Protein AF-A0AAD9M7R5-F1 (afdb_monomer)

Solvent-accessible surface area (backbone atoms only — not comparable to full-atom values): 18392 Å² total; per-residue (Å²): 137,83,88,88,82,88,81,89,89,90,88,81,90,83,83,89,85,82,90,81,90,83,83,84,78,77,79,74,78,71,73,76,76,69,81,75,75,53,66,66,53,56,59,56,65,41,63,67,74,70,51,86,84,62,57,95,45,62,66,27,15,23,53,41,15,51,55,51,55,66,34,22,63,31,53,74,67,55,29,10,54,74,50,78,68,41,75,54,57,52,91,73,84,54,77,67,53,39,55,56,43,8,33,50,76,49,36,8,46,50,95,24,83,44,29,78,78,74,59,78,47,52,75,68,92,69,79,91,71,65,70,64,61,69,34,87,88,66,49,48,63,68,77,62,28,32,38,35,41,36,34,25,69,35,65,24,46,93,44,95,92,50,67,74,41,55,35,20,62,15,36,45,30,33,38,38,23,50,95,58,8,36,39,36,41,62,52,75,44,44,24,70,54,33,19,64,76,66,72,43,54,42,70,45,91,77,55,47,67,25,60,54,50,47,54,54,48,47,52,45,10,60,76,71,73,41,67,56,51,51,60,33,37,41,35,43,44,70,49,78,56,62,76,50,48,56,43,48,53,50,33,34,44,77,69,75,34,94,64,83,30,43,69,95,64,38,49,72,29,43,49,88,39,62,47,20,12,22,49,32,32,26,76,73,32,37,37,55,50,44,32,45,45,27,39,30,89,64,41,37,50,29,28,67,56,30,35,37,38,22,24,56,91,96,47,95,34,46,30,39,38,38,40,37,42,80,87

Structure (mmCIF, N/CA/C/O backbone):
data_AF-A0AAD9M7R5-F1
#
_entry.id   AF-A0AAD9M7R5-F1
#
loop_
_atom_site.group_PDB
_atom_site.id
_atom_site.type_symbol
_atom_site.label_atom_id
_atom_site.label_alt_id
_atom_site.label_comp_id
_atom_site.label_asym_id
_atom_site.label_entity_id
_atom_site.label_seq_id
_atom_site.pdbx_PDB_ins_code
_atom_site.Cartn_x
_atom_site.Cartn_y
_atom_site.Cartn_z
_atom_site.occupancy
_atom_site.B_iso_or_equiv
_atom_site.auth_seq_id
_atom_site.auth_comp_id
_atom_site.auth_asym_id
_atom_site.auth_atom_id
_atom_site.pdbx_PDB_model_num
ATOM 1 N N . MET A 1 1 ? 52.081 -54.429 -56.680 1.00 37.12 1 MET A N 1
ATOM 2 C CA . MET A 1 1 ? 53.185 -54.224 -57.640 1.00 37.12 1 MET A CA 1
ATOM 3 C C . MET A 1 1 ? 53.263 -52.745 -57.956 1.00 37.12 1 MET A C 1
ATOM 5 O O . MET A 1 1 ? 52.229 -52.117 -58.134 1.00 37.12 1 MET A O 1
ATOM 9 N N . LEU A 1 2 ? 54.479 -52.219 -57.890 1.00 34.56 2 LEU A N 1
ATOM 10 C CA . LEU A 1 2 ? 54.858 -50.815 -57.996 1.00 34.56 2 LEU A CA 1
ATOM 11 C C . LEU A 1 2 ? 54.909 -50.318 -59.449 1.00 34.56 2 LEU A C 1
ATOM 13 O O . LEU A 1 2 ? 55.165 -51.096 -60.361 1.00 34.56 2 LEU A O 1
ATOM 17 N N . ASN A 1 3 ? 54.827 -48.989 -59.549 1.00 34.38 3 ASN A N 1
ATOM 18 C CA . ASN A 1 3 ? 55.382 -48.099 -60.571 1.00 34.38 3 ASN A CA 1
ATOM 19 C C . ASN A 1 3 ? 54.698 -48.015 -61.941 1.00 34.38 3 ASN A C 1
ATOM 21 O O . ASN A 1 3 ? 54.761 -48.925 -62.757 1.00 34.38 3 ASN A O 1
ATOM 25 N N . ASN A 1 4 ? 54.231 -46.802 -62.249 1.00 39.56 4 ASN A N 1
ATOM 26 C CA . ASN A 1 4 ? 54.624 -46.140 -63.488 1.00 39.56 4 ASN A CA 1
ATOM 27 C C . ASN A 1 4 ? 54.705 -44.620 -63.291 1.00 39.56 4 ASN A C 1
ATOM 29 O O . ASN A 1 4 ? 53.874 -44.014 -62.619 1.00 39.56 4 ASN A O 1
ATOM 33 N N . ILE A 1 5 ? 55.764 -44.040 -63.853 1.00 38.41 5 ILE A N 1
ATOM 34 C CA . ILE A 1 5 ? 56.195 -42.648 -63.730 1.00 38.41 5 ILE A CA 1
ATOM 35 C C . ILE A 1 5 ? 56.241 -42.017 -65.133 1.00 38.41 5 ILE A C 1
ATOM 37 O O . ILE A 1 5 ? 56.806 -42.611 -66.048 1.00 38.41 5 ILE A O 1
ATOM 41 N N . SER A 1 6 ? 55.792 -40.750 -65.201 1.00 35.75 6 SER A N 1
ATOM 42 C CA . SER A 1 6 ? 56.185 -39.641 -66.112 1.00 35.75 6 SER A CA 1
ATOM 43 C C . SER A 1 6 ? 55.599 -39.574 -67.543 1.00 35.75 6 SER A C 1
ATOM 45 O O . SER A 1 6 ? 55.089 -40.588 -68.012 1.00 35.75 6 SER A O 1
ATOM 47 N N . PRO A 1 7 ? 55.684 -38.420 -68.272 1.00 52.75 7 PRO A N 1
ATOM 48 C CA . PRO A 1 7 ? 56.313 -37.120 -67.929 1.00 52.75 7 PRO A CA 1
ATOM 49 C C . PRO A 1 7 ? 55.524 -35.812 -68.293 1.00 52.75 7 PRO A C 1
ATOM 51 O O . PRO A 1 7 ? 54.567 -35.848 -69.051 1.00 52.75 7 PRO A O 1
ATOM 54 N N . PHE A 1 8 ? 55.990 -34.670 -67.728 1.00 29.86 8 PHE A N 1
ATOM 55 C CA . PHE A 1 8 ? 56.197 -33.288 -68.279 1.00 29.86 8 PHE A CA 1
ATOM 56 C C . PHE A 1 8 ? 55.187 -32.658 -69.278 1.00 29.86 8 PHE A C 1
ATOM 58 O O . PHE A 1 8 ? 54.797 -33.317 -70.224 1.00 29.86 8 PHE A O 1
ATOM 65 N N . ARG A 1 9 ? 54.861 -31.348 -69.360 1.00 37.56 9 ARG A N 1
ATOM 66 C CA . ARG A 1 9 ? 55.113 -29.989 -68.760 1.00 37.56 9 ARG A CA 1
ATOM 67 C C . ARG A 1 9 ? 54.407 -28.989 -69.762 1.00 37.56 9 ARG A C 1
ATOM 69 O O . ARG A 1 9 ? 53.934 -29.470 -70.788 1.00 37.56 9 ARG A O 1
ATOM 76 N N . PRO A 1 10 ? 54.509 -27.634 -69.719 1.00 47.81 10 PRO A N 1
ATOM 77 C CA . PRO A 1 10 ? 54.473 -26.624 -68.643 1.00 47.81 10 PRO A CA 1
ATOM 78 C C . PRO A 1 10 ? 53.617 -25.358 -68.993 1.00 47.81 10 PRO A C 1
ATOM 80 O O . PRO A 1 10 ? 53.106 -25.241 -70.102 1.00 47.81 10 PRO A O 1
ATOM 83 N N . ARG A 1 11 ? 53.599 -24.373 -68.066 1.00 32.34 11 ARG A N 1
ATOM 84 C CA . ARG A 1 11 ? 53.475 -22.879 -68.182 1.00 32.34 11 ARG A CA 1
ATOM 85 C C . ARG A 1 11 ? 52.491 -22.375 -67.104 1.00 32.34 11 ARG A C 1
ATOM 87 O O . ARG A 1 11 ? 51.417 -22.932 -66.988 1.00 32.34 11 ARG A O 1
ATOM 94 N N . SER A 1 12 ? 52.750 -21.376 -66.259 1.00 36.44 12 SER A N 1
ATOM 95 C CA . SER A 1 12 ? 53.765 -20.323 -66.225 1.00 36.44 12 SER A CA 1
ATOM 96 C C . SER A 1 12 ? 53.977 -19.845 -64.777 1.00 36.44 12 SER A C 1
ATOM 98 O O . SER A 1 12 ? 53.050 -19.830 -63.974 1.00 36.44 12 SER A O 1
ATOM 100 N N . LEU A 1 13 ? 55.217 -19.447 -64.495 1.00 33.78 13 LEU A N 1
ATOM 101 C CA . LEU A 1 13 ? 55.715 -18.707 -63.332 1.00 33.78 13 LEU A CA 1
ATOM 102 C C . LEU A 1 13 ? 55.065 -17.306 -63.224 1.00 33.78 13 LEU A C 1
ATOM 104 O O . LEU A 1 13 ? 54.881 -16.673 -64.262 1.00 33.78 13 LEU A O 1
ATOM 108 N N . CYS A 1 14 ? 54.829 -16.796 -62.004 1.00 32.66 14 CYS A N 1
ATOM 109 C CA . CYS A 1 14 ? 55.608 -15.684 -61.412 1.00 32.66 14 CYS A CA 1
ATOM 110 C C . CYS A 1 14 ? 54.993 -15.104 -60.110 1.00 32.66 14 CYS A C 1
ATOM 112 O O . CYS A 1 14 ? 53.945 -14.477 -60.136 1.00 32.66 14 CYS A O 1
ATOM 114 N N . TRP A 1 15 ? 55.728 -15.298 -59.007 1.00 33.00 15 TRP A N 1
ATOM 115 C CA . TRP A 1 15 ? 56.121 -14.346 -57.947 1.00 33.00 15 TRP A CA 1
ATOM 116 C C . TRP A 1 15 ? 55.108 -13.463 -57.174 1.00 33.00 15 TRP A C 1
ATOM 118 O O . TRP A 1 15 ? 54.543 -12.504 -57.681 1.00 33.00 15 TRP A O 1
ATOM 128 N N . LEU A 1 16 ? 55.049 -13.767 -55.866 1.00 35.94 16 LEU A N 1
ATOM 129 C CA . LEU A 1 16 ? 55.013 -12.884 -54.683 1.00 35.94 16 LEU A CA 1
ATOM 130 C C . LEU A 1 16 ? 55.272 -11.375 -54.902 1.00 35.94 16 LEU A C 1
ATOM 132 O O . LEU A 1 16 ? 56.304 -11.026 -55.468 1.00 35.94 16 LEU A O 1
ATOM 136 N N . LEU A 1 17 ? 54.482 -10.507 -54.243 1.00 34.12 17 LEU A N 1
ATOM 137 C CA . LEU A 1 17 ? 54.927 -9.679 -53.098 1.00 34.12 17 LEU A CA 1
ATOM 138 C C . LEU A 1 17 ? 53.807 -8.787 -52.511 1.00 34.12 17 LEU A C 1
ATOM 140 O O . LEU A 1 17 ? 52.802 -8.488 -53.145 1.00 34.12 17 LEU A O 1
ATOM 144 N N . LEU A 1 18 ? 54.016 -8.439 -51.242 1.00 33.81 18 LEU A N 1
ATOM 145 C CA . LEU A 1 18 ? 53.138 -7.800 -50.263 1.00 33.81 18 LEU A CA 1
ATOM 146 C C . LEU A 1 18 ? 52.892 -6.285 -50.449 1.00 33.81 18 LEU A C 1
ATOM 148 O O . LEU A 1 18 ? 53.762 -5.566 -50.921 1.00 33.81 18 LEU A O 1
ATOM 152 N N . LEU A 1 19 ? 51.772 -5.846 -49.842 1.00 34.03 19 LEU A N 1
ATOM 153 C CA . LEU A 1 19 ? 51.517 -4.565 -49.147 1.00 34.03 19 LEU A CA 1
ATOM 154 C C . LEU A 1 19 ? 51.565 -3.255 -49.959 1.00 34.03 19 LEU A C 1
ATOM 156 O O . LEU A 1 19 ? 52.629 -2.756 -50.297 1.00 34.03 19 LEU A O 1
ATOM 160 N N . THR A 1 20 ? 50.423 -2.567 -50.068 1.00 32.34 20 THR A N 1
ATOM 161 C CA . THR A 1 20 ? 50.097 -1.368 -49.256 1.00 32.34 20 THR A CA 1
ATOM 162 C C . THR A 1 20 ? 48.743 -0.756 -49.660 1.00 32.34 20 THR A C 1
ATOM 164 O O . THR A 1 20 ? 48.431 -0.615 -50.833 1.00 32.34 20 THR A O 1
ATOM 167 N N . GLN A 1 21 ? 47.935 -0.458 -48.635 1.00 35.91 21 GLN A N 1
ATOM 168 C CA . GLN A 1 21 ? 46.965 0.641 -48.479 1.00 35.91 21 GLN A CA 1
ATOM 169 C C . GLN A 1 21 ? 46.290 1.248 -49.728 1.00 35.91 21 GLN A C 1
ATOM 171 O O . GLN A 1 21 ? 46.944 1.918 -50.507 1.00 35.91 21 GLN A O 1
ATOM 176 N N . VAL A 1 22 ? 44.955 1.151 -49.810 1.00 35.88 22 VAL A N 1
ATOM 177 C CA . VAL A 1 22 ? 43.993 2.262 -49.599 1.00 35.88 22 VAL A CA 1
ATOM 178 C C . VAL A 1 22 ? 42.602 1.624 -49.462 1.00 35.88 22 VAL A C 1
ATOM 180 O O . VAL A 1 22 ? 41.991 1.216 -50.445 1.00 35.88 22 VAL A O 1
ATOM 183 N N . ILE A 1 23 ? 42.090 1.523 -48.232 1.00 36.69 23 ILE A N 1
ATOM 184 C CA . ILE A 1 23 ? 40.654 1.317 -48.007 1.00 36.69 23 ILE A CA 1
ATOM 185 C C . ILE A 1 23 ? 40.030 2.710 -48.055 1.00 36.69 23 ILE A C 1
ATOM 187 O O . ILE A 1 23 ? 40.247 3.525 -47.160 1.00 36.69 23 ILE A O 1
ATOM 191 N N . LEU A 1 24 ? 39.276 2.990 -49.117 1.00 30.72 24 LEU A N 1
ATOM 192 C CA . LEU A 1 24 ? 38.354 4.120 -49.165 1.00 30.72 24 LEU A CA 1
ATOM 193 C C . LEU A 1 24 ? 37.248 3.865 -48.135 1.00 30.72 24 LEU A C 1
ATOM 195 O O . LEU A 1 24 ? 36.266 3.177 -48.406 1.00 30.72 24 LEU A O 1
ATOM 199 N N . ILE A 1 25 ? 37.429 4.411 -46.932 1.00 35.25 25 ILE A N 1
ATOM 200 C CA . ILE A 1 25 ? 36.353 4.589 -45.959 1.00 35.25 25 ILE A CA 1
ATOM 201 C C . ILE A 1 25 ? 35.439 5.667 -46.541 1.00 35.25 25 ILE A C 1
ATOM 203 O O . ILE A 1 25 ? 35.672 6.865 -46.383 1.00 35.25 25 ILE A O 1
ATOM 207 N N . GLY A 1 26 ? 34.402 5.236 -47.255 1.00 32.16 26 GLY A N 1
ATOM 208 C CA . GLY A 1 26 ? 33.235 6.067 -47.497 1.00 32.16 26 GLY A CA 1
ATOM 209 C C . GLY A 1 26 ? 32.553 6.311 -46.157 1.00 32.16 26 GLY A C 1
ATOM 210 O O . GLY A 1 26 ? 31.819 5.455 -45.668 1.00 32.16 26 GLY A O 1
ATOM 211 N N . ALA A 1 27 ? 32.834 7.458 -45.544 1.00 32.50 27 ALA A N 1
ATOM 212 C CA . ALA A 1 27 ? 32.093 7.952 -44.398 1.00 32.50 27 ALA A CA 1
ATOM 213 C C . ALA A 1 27 ? 30.655 8.255 -44.841 1.00 32.50 27 ALA A C 1
ATOM 215 O O . ALA A 1 27 ? 30.332 9.372 -45.243 1.00 32.50 27 ALA A O 1
ATOM 216 N N . TYR A 1 28 ? 29.773 7.258 -44.771 1.00 31.00 28 TYR A N 1
ATOM 217 C CA . TYR A 1 28 ? 28.357 7.547 -44.620 1.00 31.00 28 TYR A CA 1
ATOM 218 C C . TYR A 1 28 ? 28.190 8.104 -43.215 1.00 31.00 28 TYR A C 1
ATOM 220 O O . TYR A 1 28 ? 28.238 7.372 -42.228 1.00 31.00 28 TYR A O 1
ATOM 228 N N . ALA A 1 29 ? 28.052 9.425 -43.137 1.00 30.64 29 ALA A N 1
ATOM 229 C CA . ALA A 1 29 ? 27.548 10.083 -41.953 1.00 30.64 29 ALA A CA 1
ATOM 230 C C . ALA A 1 29 ? 26.200 9.437 -41.609 1.00 30.64 29 ALA A C 1
ATOM 232 O O . ALA A 1 29 ? 25.188 9.694 -42.261 1.00 30.64 29 ALA A O 1
ATOM 233 N N . THR A 1 30 ? 26.187 8.565 -40.601 1.00 33.84 30 THR A N 1
ATOM 234 C CA . THR A 1 30 ? 24.957 8.230 -39.891 1.00 33.84 30 THR A CA 1
ATOM 235 C C . THR A 1 30 ? 24.362 9.556 -39.437 1.00 33.84 30 THR A C 1
ATOM 237 O O . THR A 1 30 ? 25.056 10.302 -38.737 1.00 33.84 30 THR A O 1
ATOM 240 N N . PRO A 1 31 ? 23.125 9.900 -39.835 1.00 32.19 31 PRO A N 1
ATOM 241 C CA . PRO A 1 31 ? 22.482 11.061 -39.259 1.00 32.19 31 PRO A CA 1
ATOM 242 C C . PRO A 1 31 ? 22.457 10.814 -37.756 1.00 32.19 31 PRO A C 1
ATOM 244 O O . PRO A 1 31 ? 22.023 9.745 -37.323 1.00 32.19 31 PRO A O 1
ATOM 247 N N . ALA A 1 32 ? 23.004 11.761 -36.988 1.00 34.44 32 ALA A N 1
ATOM 248 C CA . ALA A 1 32 ? 22.928 11.748 -35.538 1.00 34.44 32 ALA A CA 1
ATOM 249 C C . ALA A 1 32 ? 21.500 11.350 -35.176 1.00 34.44 32 ALA A C 1
ATOM 251 O O . ALA A 1 32 ? 20.555 12.044 -35.568 1.00 34.44 32 ALA A O 1
ATOM 252 N N . ALA A 1 33 ? 21.351 10.185 -34.541 1.00 34.38 33 ALA A N 1
ATOM 253 C CA . ALA A 1 33 ? 20.066 9.724 -34.069 1.00 34.38 33 ALA A CA 1
ATOM 254 C C . ALA A 1 33 ? 19.536 10.859 -33.199 1.00 34.38 33 ALA A C 1
ATOM 256 O O . ALA A 1 33 ? 20.071 11.128 -32.123 1.00 34.38 33 ALA A O 1
ATOM 257 N N . LYS A 1 34 ? 18.548 11.599 -33.718 1.00 30.94 34 LYS A N 1
ATOM 258 C CA . LYS A 1 34 ? 17.765 12.517 -32.903 1.00 30.94 34 LYS A CA 1
ATOM 259 C C . LYS A 1 34 ? 17.373 11.688 -31.698 1.00 30.94 34 LYS A C 1
ATOM 261 O O . LYS A 1 34 ? 16.793 10.622 -31.895 1.00 30.94 34 LYS A O 1
ATOM 266 N N . ALA A 1 35 ? 17.747 12.139 -30.503 1.00 38.00 35 ALA A N 1
ATOM 267 C CA . ALA A 1 35 ? 17.260 11.556 -29.270 1.00 38.00 35 ALA A CA 1
ATOM 268 C C . ALA A 1 35 ? 15.745 11.431 -29.434 1.00 38.00 35 ALA A C 1
ATOM 270 O O . ALA A 1 35 ? 15.032 12.437 -29.476 1.00 38.00 35 ALA A O 1
ATOM 271 N N . VAL A 1 36 ? 15.270 10.206 -29.666 1.00 37.00 36 VAL A N 1
ATOM 272 C CA . VAL A 1 36 ? 13.848 9.920 -29.667 1.00 37.00 36 VAL A CA 1
ATOM 273 C C . VAL A 1 36 ? 13.502 10.036 -28.203 1.00 37.00 36 VAL A C 1
ATOM 275 O O . VAL A 1 36 ? 13.724 9.119 -27.419 1.00 37.00 36 VAL A O 1
ATOM 278 N N . VAL A 1 37 ? 13.079 11.234 -27.816 1.00 41.56 37 VAL A N 1
ATOM 279 C CA . VAL A 1 37 ? 12.435 11.457 -26.536 1.00 41.56 37 VAL A CA 1
ATOM 280 C C . VAL A 1 37 ? 11.218 10.549 -26.566 1.00 41.56 37 VAL A C 1
ATOM 282 O O . VAL A 1 37 ? 10.246 10.818 -27.271 1.00 41.56 37 VAL A O 1
ATOM 285 N N . ASP A 1 38 ? 11.330 9.411 -25.891 1.00 52.03 38 ASP A N 1
ATOM 286 C CA . ASP A 1 38 ? 10.244 8.458 -25.783 1.00 52.03 38 ASP A CA 1
ATOM 287 C C . ASP A 1 38 ? 9.112 9.163 -25.027 1.00 52.03 38 ASP A C 1
ATOM 289 O O . ASP A 1 38 ? 9.176 9.394 -23.816 1.00 52.03 38 ASP A O 1
ATOM 293 N N . HIS A 1 39 ? 8.087 9.582 -25.768 1.00 44.91 39 HIS A N 1
ATOM 294 C CA . HIS A 1 39 ? 6.928 10.262 -25.206 1.00 44.91 39 HIS A CA 1
ATOM 295 C C . HIS A 1 39 ? 6.220 9.402 -24.144 1.00 44.91 39 HIS A C 1
ATOM 297 O O . HIS A 1 39 ? 5.559 9.969 -23.269 1.00 44.91 39 HIS A O 1
ATOM 303 N N . ASP A 1 40 ? 6.400 8.073 -24.148 1.00 54.28 40 ASP A N 1
ATOM 304 C CA . ASP A 1 40 ? 5.901 7.207 -23.078 1.00 54.28 40 ASP A CA 1
ATOM 305 C C . ASP A 1 40 ? 6.697 7.377 -21.783 1.00 54.28 40 ASP A C 1
ATOM 307 O O . ASP A 1 40 ? 6.113 7.321 -20.702 1.00 54.28 40 ASP A O 1
ATOM 311 N N . ILE A 1 41 ? 8.004 7.640 -21.858 1.00 50.91 41 ILE A N 1
ATOM 312 C CA . ILE A 1 41 ? 8.843 7.895 -20.678 1.00 50.91 41 ILE A CA 1
ATOM 313 C C . ILE A 1 41 ? 8.456 9.213 -20.017 1.00 50.91 41 ILE A C 1
ATOM 315 O O . ILE A 1 41 ? 8.293 9.246 -18.799 1.00 50.91 41 ILE A O 1
ATOM 319 N N . LEU A 1 42 ? 8.218 10.272 -20.795 1.00 43.47 42 LEU A N 1
ATOM 320 C CA . LEU A 1 42 ? 7.752 11.551 -20.246 1.00 43.47 42 LEU A CA 1
ATOM 321 C C . LEU A 1 42 ? 6.347 11.444 -19.630 1.00 43.47 42 LEU A C 1
ATOM 323 O O . LEU A 1 42 ? 6.099 12.017 -18.568 1.00 43.47 42 LEU A O 1
ATOM 327 N N . LYS A 1 43 ? 5.438 10.656 -20.227 1.00 49.31 43 LYS A N 1
ATOM 328 C CA . LYS A 1 43 ? 4.123 10.354 -19.625 1.00 49.31 43 LYS A CA 1
ATOM 329 C C . LYS A 1 43 ? 4.236 9.551 -18.318 1.00 49.31 43 LYS A C 1
ATOM 331 O O . LYS A 1 43 ? 3.428 9.761 -17.409 1.00 49.31 43 LYS A O 1
ATOM 336 N N . ARG A 1 44 ? 5.228 8.655 -18.211 1.00 53.84 44 ARG A N 1
ATOM 337 C CA . ARG A 1 44 ? 5.479 7.790 -17.039 1.00 53.84 44 ARG A CA 1
ATOM 338 C C . ARG A 1 44 ? 6.215 8.515 -15.903 1.00 53.84 44 ARG A C 1
ATOM 340 O O . ARG A 1 44 ? 5.778 8.425 -14.760 1.00 53.84 44 ARG A O 1
ATOM 347 N N . GLN A 1 45 ? 7.261 9.292 -16.200 1.00 45.03 45 GLN A N 1
ATOM 348 C CA . GLN A 1 45 ? 7.965 10.144 -15.225 1.00 45.03 45 GLN A CA 1
ATOM 349 C C . GLN A 1 45 ? 7.081 11.297 -14.712 1.00 45.03 45 GLN A C 1
ATOM 351 O O . GLN A 1 45 ? 7.220 11.723 -13.564 1.00 45.03 45 GLN A O 1
ATOM 356 N N . GLY A 1 46 ? 6.139 11.773 -15.536 1.00 41.62 46 GLY A N 1
ATOM 357 C CA . GLY A 1 46 ? 5.202 12.839 -15.182 1.00 41.62 46 GLY A CA 1
ATOM 358 C C . GLY A 1 46 ? 4.153 12.448 -14.136 1.00 41.62 46 GLY A C 1
ATOM 359 O O . GLY A 1 46 ? 3.752 13.288 -13.339 1.00 41.62 46 GLY A O 1
ATOM 360 N N . HIS A 1 47 ? 3.724 11.183 -14.058 1.00 50.53 47 HIS A N 1
ATOM 361 C CA . HIS A 1 47 ? 2.556 10.832 -13.234 1.00 50.53 47 HIS A CA 1
ATOM 362 C C . HIS A 1 47 ? 2.728 11.133 -11.739 1.00 50.53 47 HIS A C 1
ATOM 364 O O . HIS A 1 47 ? 1.753 11.477 -11.084 1.00 50.53 47 HIS A O 1
ATOM 370 N N . ARG A 1 48 ? 3.947 11.048 -11.184 1.00 53.03 48 ARG A N 1
ATOM 371 C CA . ARG A 1 48 ? 4.193 11.304 -9.750 1.00 53.03 48 ARG A CA 1
ATOM 372 C C . ARG A 1 48 ? 4.672 12.715 -9.428 1.00 53.03 48 ARG A C 1
ATOM 374 O O . ARG A 1 48 ? 4.420 13.192 -8.325 1.00 53.03 48 ARG A O 1
ATOM 381 N N . THR A 1 49 ? 5.331 13.390 -10.366 1.00 49.84 49 THR A N 1
ATOM 382 C CA . THR A 1 49 ? 5.737 14.798 -10.212 1.00 49.84 49 THR A CA 1
ATOM 383 C C . THR A 1 49 ? 4.556 15.764 -10.327 1.00 49.84 49 THR A C 1
ATOM 385 O O . THR A 1 49 ? 4.674 16.905 -9.886 1.00 49.84 49 THR A O 1
ATOM 388 N N . LEU A 1 50 ? 3.416 15.297 -10.848 1.00 57.38 50 LEU A N 1
ATOM 389 C CA . LEU A 1 50 ? 2.171 16.060 -10.974 1.00 57.38 50 LEU A CA 1
ATOM 390 C C . LEU A 1 50 ? 1.307 16.069 -9.705 1.00 57.38 50 LEU A C 1
ATOM 392 O O . LEU A 1 50 ? 0.402 16.894 -9.599 1.00 57.38 50 LEU A O 1
ATOM 396 N N . TYR A 1 51 ? 1.575 15.198 -8.727 1.00 73.00 51 TYR A N 1
ATOM 397 C CA . TYR A 1 51 ? 0.810 15.210 -7.484 1.00 73.00 51 TYR A CA 1
ATOM 398 C C . TYR A 1 51 ? 1.287 16.309 -6.539 1.00 73.00 51 TYR A C 1
ATOM 400 O O . TYR A 1 51 ? 2.484 16.569 -6.382 1.00 73.00 51 TYR A O 1
ATOM 408 N N . ARG A 1 52 ? 0.318 16.934 -5.864 1.00 85.19 52 ARG A N 1
ATOM 409 C CA . ARG A 1 52 ? 0.570 17.968 -4.860 1.00 85.19 52 ARG A CA 1
ATOM 410 C C . ARG A 1 52 ? 1.543 17.442 -3.800 1.00 85.19 52 ARG A C 1
ATOM 412 O O . ARG A 1 52 ? 1.353 16.364 -3.239 1.00 85.19 52 ARG A O 1
ATOM 419 N N . LYS A 1 53 ? 2.586 18.223 -3.512 1.00 88.69 53 LYS A N 1
ATOM 420 C CA . LYS A 1 53 ? 3.488 17.970 -2.382 1.00 88.69 53 LYS A CA 1
ATOM 421 C C . LYS A 1 53 ? 2.867 18.517 -1.103 1.00 88.69 53 LYS A C 1
ATOM 423 O O . LYS A 1 53 ? 2.208 19.555 -1.122 1.00 88.69 53 LYS A O 1
ATOM 428 N N . PHE A 1 54 ? 3.119 17.826 -0.000 1.00 94.00 54 PHE A N 1
ATOM 429 C CA . PHE A 1 54 ? 2.631 18.199 1.321 1.00 94.00 54 PHE A CA 1
ATOM 430 C C . PHE A 1 54 ? 3.808 18.271 2.293 1.00 94.00 54 PHE A C 1
ATOM 432 O O . PHE A 1 54 ? 4.745 17.481 2.143 1.00 94.00 54 PHE A O 1
ATOM 439 N N . PRO A 1 55 ? 3.782 19.185 3.276 1.00 95.00 55 PRO A N 1
ATOM 440 C CA . PRO A 1 55 ? 4.778 19.207 4.336 1.00 95.00 55 PRO A CA 1
ATOM 441 C C . PRO A 1 55 ? 4.835 17.876 5.095 1.00 95.00 55 PRO A C 1
ATOM 443 O O . PRO A 1 55 ? 3.832 17.180 5.251 1.00 95.00 55 PRO A O 1
ATOM 446 N N . GLU A 1 56 ? 6.004 17.554 5.639 1.00 93.06 56 GLU A N 1
ATOM 447 C CA . GLU A 1 56 ? 6.216 16.361 6.472 1.00 93.06 56 GLU A CA 1
ATOM 448 C C . GLU A 1 56 ? 5.748 16.566 7.932 1.00 93.06 56 GLU A C 1
ATOM 450 O O . GLU A 1 56 ? 6.051 15.760 8.806 1.00 93.06 56 GLU A O 1
ATOM 455 N N . THR A 1 57 ? 5.004 17.642 8.209 1.00 97.44 57 THR A N 1
ATOM 456 C CA . THR A 1 57 ? 4.396 17.929 9.517 1.00 97.44 57 THR A CA 1
ATOM 457 C C . THR A 1 57 ? 3.105 17.136 9.711 1.00 97.44 57 THR A C 1
ATOM 459 O O . THR A 1 57 ? 2.496 16.694 8.737 1.00 97.44 57 THR A O 1
ATOM 462 N N . TYR A 1 58 ? 2.626 17.015 10.955 1.00 98.19 58 TYR A N 1
ATOM 463 C CA . TYR A 1 58 ? 1.343 16.361 11.245 1.00 98.19 58 TYR A CA 1
ATOM 464 C C . TYR A 1 58 ? 0.187 16.951 10.422 1.00 98.19 58 TYR A C 1
ATOM 466 O O . TYR A 1 58 ? -0.511 16.215 9.734 1.00 98.19 58 TYR A O 1
ATOM 474 N N . LEU A 1 59 ? 0.041 18.282 10.395 1.00 98.25 59 LEU A N 1
ATOM 475 C CA . LEU A 1 59 ? -0.981 18.943 9.572 1.00 98.25 59 LEU A CA 1
ATOM 476 C C . LEU A 1 59 ? -0.782 18.683 8.073 1.00 98.25 59 LEU A C 1
ATOM 478 O O . LEU A 1 59 ? -1.750 18.405 7.373 1.00 98.25 59 LEU A O 1
ATOM 482 N N . GLY A 1 60 ? 0.462 18.675 7.583 1.00 98.12 60 GLY A N 1
ATOM 483 C CA . GLY A 1 60 ? 0.748 18.288 6.199 1.00 98.12 60 GLY A CA 1
ATOM 484 C C . GLY A 1 60 ? 0.336 16.843 5.892 1.00 98.12 60 GLY A C 1
ATOM 485 O O . GLY A 1 60 ? -0.138 16.550 4.792 1.00 98.12 60 GLY A O 1
ATOM 486 N N . ARG A 1 61 ? 0.426 15.935 6.873 1.00 98.38 61 ARG A N 1
ATOM 487 C CA . ARG A 1 61 ? -0.111 14.573 6.755 1.00 98.38 61 ARG A CA 1
ATOM 488 C C . ARG A 1 61 ? -1.631 14.536 6.745 1.00 98.38 61 ARG A C 1
ATOM 490 O O . ARG A 1 61 ? -2.176 13.822 5.907 1.00 98.38 61 ARG A O 1
ATOM 497 N N . VAL A 1 62 ? -2.301 15.312 7.598 1.00 98.69 62 VAL A N 1
ATOM 498 C CA . VAL A 1 62 ? -3.769 15.455 7.576 1.00 98.69 62 VAL A CA 1
ATOM 499 C C . VAL A 1 62 ? -4.227 15.920 6.193 1.00 98.69 62 VAL A C 1
ATOM 501 O O . VAL A 1 62 ? -5.079 15.285 5.571 1.00 98.69 62 VAL A O 1
ATOM 504 N N . GLU A 1 63 ? -3.617 16.986 5.668 1.00 98.31 63 GLU A N 1
ATOM 505 C CA . GLU A 1 63 ? -3.926 17.526 4.340 1.00 98.31 63 GLU A CA 1
ATOM 506 C C . GLU A 1 63 ? -3.717 16.488 3.236 1.00 98.31 63 GLU A C 1
ATOM 508 O O . GLU A 1 63 ? -4.585 16.312 2.379 1.00 98.31 63 GLU A O 1
ATOM 513 N N . LYS A 1 64 ? -2.594 15.760 3.275 1.00 97.62 64 LYS A N 1
ATOM 514 C CA . LYS A 1 64 ? -2.309 14.697 2.308 1.00 97.62 64 LYS A CA 1
ATOM 515 C C . LYS A 1 64 ? -3.318 13.553 2.399 1.00 97.62 64 LYS A C 1
ATOM 517 O O . LYS A 1 64 ? -3.766 13.067 1.366 1.00 97.62 64 LYS A O 1
ATOM 522 N N . GLY A 1 65 ? -3.693 13.126 3.603 1.00 97.94 65 GLY A N 1
ATOM 523 C CA . GLY A 1 65 ? -4.712 12.097 3.806 1.00 97.94 65 GLY A CA 1
ATOM 524 C C . GLY A 1 65 ? -6.063 12.507 3.232 1.00 97.94 65 GLY A C 1
ATOM 525 O O . GLY A 1 65 ? -6.656 11.759 2.458 1.00 97.94 65 GLY A O 1
ATOM 526 N N . ARG A 1 66 ? -6.510 13.732 3.528 1.00 97.62 66 ARG A N 1
ATOM 527 C CA . ARG A 1 66 ? -7.751 14.299 2.973 1.00 97.62 66 ARG A CA 1
ATOM 528 C C . ARG A 1 66 ? -7.700 14.418 1.449 1.00 97.62 66 ARG A C 1
ATOM 530 O O . ARG A 1 66 ? -8.678 14.090 0.782 1.00 97.62 66 ARG A O 1
ATOM 537 N N . TYR A 1 67 ? -6.557 14.821 0.896 1.00 95.38 67 TYR A N 1
ATOM 538 C CA . TYR A 1 67 ? -6.332 14.843 -0.550 1.00 95.38 67 TYR A CA 1
ATOM 539 C C . TYR A 1 67 ? -6.497 13.450 -1.172 1.00 95.38 67 TYR A C 1
ATOM 541 O O . TYR A 1 67 ? -7.231 13.304 -2.145 1.00 95.38 67 TYR A O 1
ATOM 549 N N . LEU A 1 68 ? -5.894 12.413 -0.581 1.00 96.25 68 LEU A N 1
ATOM 550 C CA . LEU A 1 68 ? -6.018 11.029 -1.056 1.00 96.25 68 LEU A CA 1
ATOM 551 C C . LEU A 1 68 ? -7.460 10.504 -0.965 1.00 96.25 68 LEU A C 1
ATOM 553 O O . LEU A 1 68 ? -7.952 9.890 -1.913 1.00 96.25 68 LEU A O 1
ATOM 557 N N . LEU A 1 69 ? -8.162 10.784 0.138 1.00 96.25 69 LEU A N 1
ATOM 558 C CA . LEU A 1 69 ? -9.576 10.424 0.314 1.00 96.25 69 LEU A CA 1
ATOM 559 C C . LEU A 1 69 ? -10.465 11.029 -0.774 1.00 96.25 69 LEU A C 1
ATOM 561 O O . LEU A 1 69 ? -11.390 10.366 -1.241 1.00 96.25 69 LEU A O 1
ATOM 565 N N . GLY A 1 70 ? -10.135 12.239 -1.232 1.00 94.38 70 GLY A N 1
ATOM 566 C CA . GLY A 1 70 ? -10.823 12.903 -2.334 1.00 94.38 70 GLY A CA 1
ATOM 567 C C . GLY A 1 70 ? -10.806 12.123 -3.654 1.00 94.38 70 GLY A C 1
ATOM 568 O O . GLY A 1 70 ? -11.725 12.295 -4.445 1.00 94.38 70 GLY A O 1
ATOM 569 N N . PHE A 1 71 ? -9.822 11.247 -3.889 1.00 94.38 71 PHE A N 1
ATOM 570 C CA . PHE A 1 71 ? -9.764 10.392 -5.087 1.00 94.38 71 PHE A CA 1
ATOM 571 C C . PHE A 1 71 ? -10.298 8.983 -4.858 1.00 94.38 71 PHE A C 1
ATOM 573 O O . PHE A 1 71 ? -10.766 8.340 -5.799 1.00 94.38 71 PHE A O 1
ATOM 580 N N . LEU A 1 72 ? -10.182 8.459 -3.637 1.00 94.31 72 LEU A N 1
ATOM 581 C CA . LEU A 1 72 ? -10.546 7.077 -3.328 1.00 94.31 72 LEU A CA 1
ATOM 582 C C . LEU A 1 72 ? -12.005 6.794 -3.709 1.00 94.31 72 LEU A C 1
ATOM 584 O O . LEU A 1 72 ? -12.261 5.906 -4.521 1.00 94.31 72 LEU A O 1
ATOM 588 N N . SER A 1 73 ? -12.930 7.645 -3.268 1.00 88.38 73 SER A N 1
ATOM 589 C CA . SER A 1 73 ? -14.364 7.462 -3.524 1.00 88.38 73 SER A CA 1
ATOM 590 C C . SER A 1 73 ? -14.851 7.900 -4.915 1.00 88.38 73 SER A C 1
ATOM 592 O O . SER A 1 73 ? -16.051 7.917 -5.165 1.00 88.38 73 SER A O 1
ATOM 594 N N . GLN A 1 74 ? -13.949 8.275 -5.823 1.00 91.81 74 GLN A N 1
ATOM 595 C CA . GLN A 1 74 ? -14.283 8.726 -7.176 1.00 91.81 74 GLN A CA 1
ATOM 596 C C . GLN A 1 74 ? -14.018 7.627 -8.211 1.00 91.81 74 GLN A C 1
ATOM 598 O O . GLN A 1 74 ? -13.041 6.882 -8.090 1.00 91.81 74 GLN A O 1
ATOM 603 N N . GLY A 1 75 ? -14.847 7.545 -9.255 1.00 91.12 75 GLY A N 1
ATOM 604 C CA . GLY A 1 75 ? -14.519 6.774 -10.455 1.00 91.12 75 GLY A CA 1
ATOM 605 C C . GLY A 1 75 ? -13.291 7.350 -11.171 1.00 91.12 75 GLY A C 1
ATOM 606 O O . GLY A 1 75 ? -12.812 8.439 -10.847 1.00 91.12 75 GLY A O 1
ATOM 607 N N . SER A 1 76 ? -12.728 6.606 -12.129 1.00 88.88 76 SER A N 1
ATOM 608 C CA . SER A 1 76 ? -11.495 7.019 -12.820 1.00 88.88 76 SER A CA 1
ATOM 609 C C . SER A 1 76 ? -11.639 8.360 -13.550 1.00 88.88 76 SER A C 1
ATOM 611 O O . SER A 1 76 ? -10.712 9.169 -13.522 1.00 88.88 76 SER A O 1
ATOM 613 N N . GLU A 1 77 ? -12.796 8.619 -14.168 1.00 90.50 77 GLU A N 1
ATOM 614 C CA . GLU A 1 77 ? -13.057 9.869 -14.891 1.00 90.50 77 GLU A CA 1
ATOM 615 C C . GLU A 1 77 ? -13.217 11.062 -13.943 1.00 90.50 77 GLU A C 1
ATOM 617 O O . GLU A 1 77 ? -12.667 12.137 -14.193 1.00 90.50 77 GLU A O 1
ATOM 622 N N . GLU A 1 78 ? -13.942 10.890 -12.836 1.00 92.19 78 GLU A N 1
ATOM 623 C CA . GLU A 1 78 ? -14.100 11.924 -11.813 1.00 92.19 78 GLU A CA 1
ATOM 624 C C . GLU A 1 78 ? -12.760 12.251 -11.152 1.00 92.19 78 GLU A C 1
ATOM 626 O O . GLU A 1 78 ? -12.419 13.425 -11.006 1.00 92.19 78 GLU A O 1
ATOM 631 N N . ALA A 1 79 ? -11.968 11.224 -10.832 1.00 90.06 79 ALA A N 1
ATOM 632 C CA . ALA A 1 79 ? -10.637 11.384 -10.259 1.00 90.06 79 ALA A CA 1
ATOM 633 C C . ALA A 1 79 ? -9.686 12.118 -11.215 1.00 90.06 79 ALA A C 1
ATOM 635 O O . ALA A 1 79 ? -8.933 12.991 -10.785 1.00 90.06 79 ALA A O 1
ATOM 636 N N . GLN A 1 80 ? -9.755 11.833 -12.518 1.00 89.69 80 GLN A N 1
ATOM 637 C CA . GLN A 1 80 ? -9.000 12.567 -13.532 1.00 89.69 80 GLN A CA 1
ATOM 638 C C . GLN A 1 80 ? -9.422 14.040 -13.609 1.00 89.69 80 GLN A C 1
ATOM 640 O O . GLN A 1 80 ? -8.565 14.923 -13.651 1.00 89.69 80 GLN A O 1
ATOM 645 N N . LYS A 1 81 ? -10.729 14.335 -13.598 1.00 90.12 81 LYS A N 1
ATOM 646 C CA . LYS A 1 81 ? -11.234 15.721 -13.583 1.00 90.12 81 LYS A CA 1
ATOM 647 C C . LYS A 1 81 ? -10.765 16.467 -12.332 1.00 90.12 81 LYS A C 1
ATOM 649 O O . LYS A 1 81 ? -10.289 17.595 -12.439 1.00 90.12 81 LYS A O 1
ATOM 654 N N . HIS A 1 82 ? -10.836 15.820 -11.169 1.00 86.94 82 HIS A N 1
ATOM 655 C CA . HIS A 1 82 ? -10.326 16.354 -9.905 1.00 86.94 82 HIS A CA 1
ATOM 656 C C . HIS A 1 82 ? -8.809 16.605 -9.968 1.00 86.94 82 HIS A C 1
ATOM 658 O O . HIS A 1 82 ? -8.322 17.613 -9.462 1.00 86.94 82 HIS A O 1
ATOM 664 N N . ASN A 1 83 ? -8.059 15.757 -10.671 1.00 87.81 83 ASN A N 1
ATOM 665 C CA . ASN A 1 83 ? -6.621 15.907 -10.886 1.00 87.81 83 ASN A CA 1
ATOM 666 C C . ASN A 1 83 ? -6.265 16.830 -12.077 1.00 87.81 83 ASN A C 1
ATOM 668 O O . ASN A 1 83 ? -5.266 16.622 -12.765 1.00 87.81 83 ASN A O 1
ATOM 672 N N . GLY A 1 84 ? -7.098 17.835 -12.373 1.00 85.88 84 GLY A N 1
ATOM 673 C CA . GLY A 1 84 ? -6.820 18.825 -13.422 1.00 85.88 84 GLY A CA 1
ATOM 674 C C . GLY A 1 84 ? -6.793 18.251 -14.843 1.00 85.88 84 GLY A C 1
ATOM 675 O O . GLY A 1 84 ? -6.099 18.778 -15.708 1.00 85.88 84 GLY A O 1
ATOM 676 N N . GLY A 1 85 ? -7.512 17.152 -15.084 1.00 85.56 85 GLY A N 1
ATOM 677 C CA . GLY A 1 85 ? -7.559 16.459 -16.373 1.00 85.56 85 GLY A CA 1
ATOM 678 C C . GLY A 1 85 ? -6.430 15.447 -16.591 1.00 85.56 85 GLY A C 1
ATOM 679 O O . GLY A 1 85 ? -6.441 14.746 -17.605 1.00 85.56 85 GLY A O 1
ATOM 680 N N . VAL A 1 86 ? -5.487 15.318 -15.653 1.00 85.06 86 VAL A N 1
ATOM 681 C CA . VAL A 1 86 ? -4.422 14.308 -15.700 1.00 85.06 86 VAL A CA 1
ATOM 682 C C . VAL A 1 86 ? -4.943 13.000 -15.118 1.00 85.06 86 VAL A C 1
ATOM 684 O O . VAL A 1 86 ? -5.503 12.983 -14.023 1.00 85.06 86 VAL A O 1
ATOM 687 N N . SER A 1 87 ? -4.757 11.894 -15.841 1.00 87.50 87 SER A N 1
ATOM 688 C CA . SER A 1 87 ? -5.134 10.568 -15.340 1.00 87.50 87 SER A CA 1
ATOM 689 C C . SER A 1 87 ? -4.525 10.311 -13.959 1.00 87.50 87 SER A C 1
ATOM 691 O O . SER A 1 87 ? -3.402 10.717 -13.675 1.00 87.50 87 SER A O 1
ATOM 693 N N . VAL A 1 88 ? -5.278 9.637 -13.094 1.00 89.38 88 VAL A N 1
ATOM 694 C CA . VAL A 1 88 ? -4.742 9.083 -11.841 1.00 89.38 88 VAL A CA 1
ATOM 695 C C . VAL A 1 88 ? -4.321 7.623 -12.004 1.00 89.38 88 VAL A C 1
ATOM 697 O O . VAL A 1 88 ? -3.720 7.054 -11.098 1.00 89.38 88 VAL A O 1
ATOM 700 N N . SER A 1 89 ? -4.648 7.000 -13.141 1.00 91.75 89 SER A N 1
ATOM 701 C CA . SER A 1 89 ? -4.365 5.585 -13.389 1.00 91.75 89 SER A CA 1
ATOM 702 C C . SER A 1 89 ? -2.873 5.366 -13.582 1.00 91.75 89 SER A C 1
ATOM 704 O O . SER A 1 89 ? -2.214 6.136 -14.279 1.00 91.75 89 SER A O 1
ATOM 706 N N . SER A 1 90 ? -2.342 4.289 -13.008 1.00 91.38 90 SER A N 1
ATOM 707 C CA . SER A 1 90 ? -0.943 3.936 -13.237 1.00 91.38 90 SER A CA 1
ATOM 708 C C . SER A 1 90 ? -0.706 3.635 -14.721 1.00 91.38 90 SER A C 1
ATOM 710 O O . SER A 1 90 ? -1.537 2.960 -15.338 1.00 91.38 90 SER A O 1
ATOM 712 N N . PRO A 1 91 ? 0.419 4.081 -15.310 1.00 90.31 91 PRO A N 1
ATOM 713 C CA . PRO A 1 91 ? 0.812 3.643 -16.643 1.00 90.31 91 PRO A CA 1
ATOM 714 C C . PRO A 1 91 ? 1.285 2.180 -16.671 1.00 90.31 91 PRO A C 1
ATOM 716 O O . PRO A 1 91 ? 1.505 1.656 -17.760 1.00 90.31 91 PRO A O 1
ATOM 719 N N . TYR A 1 92 ? 1.463 1.545 -15.507 1.00 92.12 92 TYR A N 1
ATOM 720 C CA . TYR A 1 92 ? 1.866 0.149 -15.369 1.00 92.12 92 TYR A CA 1
ATOM 721 C C . TYR A 1 92 ? 0.631 -0.705 -15.092 1.00 92.12 92 TYR A C 1
ATOM 723 O O . TYR A 1 92 ? 0.047 -0.657 -14.010 1.00 92.12 92 TYR A O 1
ATOM 731 N N . GLN A 1 93 ? 0.203 -1.450 -16.106 1.00 87.62 93 GLN A N 1
ATOM 732 C CA . GLN A 1 93 ? -0.951 -2.355 -16.032 1.00 87.62 93 GLN A CA 1
ATOM 733 C C . GLN A 1 93 ? -0.627 -3.744 -16.599 1.00 87.62 93 GLN A C 1
ATOM 735 O O . GLN A 1 93 ? -1.440 -4.656 -16.479 1.00 87.62 93 GLN A O 1
ATOM 740 N N . ASP A 1 94 ? 0.547 -3.902 -17.213 1.00 90.75 94 ASP A N 1
ATOM 741 C CA . ASP A 1 94 ? 1.003 -5.130 -17.853 1.00 90.75 94 ASP A CA 1
ATOM 742 C C . ASP A 1 94 ? 2.133 -5.742 -17.022 1.00 90.75 94 ASP A C 1
ATOM 744 O O . ASP A 1 94 ? 3.083 -5.054 -16.650 1.00 90.75 94 ASP A O 1
ATOM 748 N N . TYR A 1 95 ? 2.038 -7.039 -16.734 1.00 91.62 95 TYR A N 1
ATOM 749 C CA . TYR A 1 95 ? 3.035 -7.757 -15.941 1.00 91.62 95 TYR A CA 1
ATOM 750 C C . TYR A 1 95 ? 4.435 -7.718 -16.583 1.00 91.62 95 TYR A C 1
ATOM 752 O O . TYR A 1 95 ? 5.438 -7.736 -15.873 1.00 91.62 95 TYR A O 1
ATOM 760 N N . SER A 1 96 ? 4.524 -7.581 -17.912 1.00 92.94 96 SER A N 1
ATOM 761 C CA . SER A 1 96 ? 5.796 -7.408 -18.631 1.00 92.94 96 SER A CA 1
ATOM 762 C C . SER A 1 96 ? 6.538 -6.111 -18.276 1.00 92.94 96 SER A C 1
ATOM 764 O O . SER A 1 96 ? 7.748 -6.016 -18.501 1.00 92.94 96 SER A O 1
ATOM 766 N N . ASP A 1 97 ? 5.866 -5.118 -17.673 1.00 93.69 97 ASP A N 1
ATOM 767 C CA . ASP A 1 97 ? 6.546 -3.929 -17.154 1.00 93.69 97 ASP A CA 1
ATOM 768 C C . ASP A 1 97 ? 7.489 -4.277 -15.980 1.00 93.69 97 ASP A C 1
ATOM 770 O O . ASP A 1 97 ? 8.467 -3.556 -15.786 1.00 93.69 97 ASP A O 1
ATOM 774 N N . LEU A 1 98 ? 7.259 -5.365 -15.227 1.00 95.06 98 LEU A N 1
ATOM 775 C CA . LEU A 1 98 ? 8.185 -5.804 -14.171 1.00 95.06 98 LEU A CA 1
ATOM 776 C C . LEU A 1 98 ? 9.571 -6.095 -14.755 1.00 95.06 98 LEU A C 1
ATOM 778 O O . LEU A 1 98 ? 10.538 -5.415 -14.410 1.00 95.06 98 LEU A O 1
ATOM 782 N N . GLU A 1 99 ? 9.646 -7.031 -15.704 1.00 94.00 99 GLU A N 1
ATOM 783 C CA . GLU A 1 99 ? 10.901 -7.426 -16.352 1.00 94.00 99 GLU A CA 1
ATOM 784 C C . GLU A 1 99 ? 11.549 -6.241 -17.077 1.00 94.00 99 GLU A C 1
ATOM 786 O O . GLU A 1 99 ? 12.739 -5.975 -16.900 1.00 94.00 99 GLU A O 1
ATOM 791 N N . ARG A 1 100 ? 10.749 -5.452 -17.812 1.00 94.19 100 ARG A N 1
ATOM 792 C CA . ARG A 1 100 ? 11.223 -4.243 -18.504 1.00 94.19 100 ARG A CA 1
ATOM 793 C C . ARG A 1 100 ? 11.971 -3.287 -17.574 1.00 94.19 100 ARG A C 1
ATOM 795 O O . ARG A 1 100 ? 12.923 -2.637 -18.008 1.00 94.19 100 ARG A O 1
ATOM 802 N N . TRP A 1 101 ? 11.502 -3.150 -16.337 1.00 95.94 101 TRP A N 1
ATOM 803 C CA . TRP A 1 101 ? 12.063 -2.237 -15.342 1.00 95.94 101 TRP A CA 1
ATOM 804 C C . TRP A 1 101 ? 12.961 -2.937 -14.320 1.00 95.94 101 TRP A C 1
ATOM 806 O O . TRP A 1 101 ? 13.253 -2.365 -13.270 1.00 95.94 101 TRP A O 1
ATOM 816 N N . GLY A 1 102 ? 13.433 -4.140 -14.645 1.00 96.56 102 GLY A N 1
ATOM 817 C CA . GLY A 1 102 ? 14.463 -4.841 -13.891 1.00 96.56 102 GLY A CA 1
ATOM 818 C C . GLY A 1 102 ? 13.961 -5.556 -12.638 1.00 96.56 102 GLY A C 1
ATOM 819 O O . GLY A 1 102 ? 14.748 -5.775 -11.722 1.00 96.56 102 GLY A O 1
ATOM 820 N N . TRP A 1 103 ? 12.663 -5.856 -12.548 1.00 97.38 103 TRP A N 1
ATOM 821 C CA . TRP A 1 103 ? 12.069 -6.569 -11.417 1.00 97.38 103 TRP A CA 1
ATOM 822 C C . TRP A 1 103 ? 11.918 -8.058 -11.699 1.00 97.38 103 TRP A C 1
ATOM 824 O O . TRP A 1 103 ? 11.194 -8.441 -12.620 1.00 97.38 103 TRP A O 1
ATOM 834 N N . SER A 1 104 ? 12.546 -8.891 -10.877 1.00 94.50 104 SER A N 1
ATOM 835 C CA . SER A 1 104 ? 12.179 -10.296 -10.735 1.00 94.50 104 SER A CA 1
ATOM 836 C C . SER A 1 104 ? 11.072 -10.434 -9.687 1.00 94.50 104 SER A C 1
ATOM 838 O O . SER A 1 104 ? 10.933 -9.604 -8.781 1.00 94.50 104 SER A O 1
ATOM 840 N N . GLN A 1 105 ? 10.233 -11.462 -9.825 1.00 92.56 105 GLN A N 1
ATOM 841 C CA . GLN A 1 105 ? 9.178 -11.757 -8.860 1.00 92.56 105 GLN A CA 1
ATOM 842 C C . GLN A 1 105 ? 9.093 -13.257 -8.605 1.00 92.56 105 GLN A C 1
ATOM 844 O O . GLN A 1 105 ? 8.902 -14.041 -9.530 1.00 92.56 105 GLN A O 1
ATOM 849 N N . SER A 1 106 ? 9.158 -13.629 -7.332 1.00 92.00 106 SER A N 1
ATOM 850 C CA . SER A 1 106 ? 8.971 -14.991 -6.838 1.00 92.00 106 SER A CA 1
ATOM 851 C C . SER A 1 106 ? 7.735 -15.069 -5.933 1.00 92.00 106 SER A C 1
ATOM 853 O O . SER A 1 106 ? 7.275 -14.050 -5.401 1.00 92.00 106 SER A O 1
ATOM 855 N N . ALA A 1 107 ? 7.174 -16.270 -5.759 1.00 93.06 107 ALA A N 1
ATOM 856 C CA . ALA A 1 107 ? 6.086 -16.499 -4.812 1.00 93.06 107 ALA A CA 1
ATOM 857 C C . ALA A 1 107 ? 6.168 -17.880 -4.155 1.00 93.06 107 ALA A C 1
ATOM 859 O O . ALA A 1 107 ? 6.488 -18.855 -4.821 1.00 93.06 107 ALA A O 1
ATOM 860 N N . SER A 1 108 ? 5.791 -17.982 -2.883 1.00 92.44 108 SER A N 1
ATOM 861 C CA . SER A 1 108 ? 5.704 -19.244 -2.140 1.00 92.44 108 SER A CA 1
ATOM 862 C C . SER A 1 108 ? 4.366 -19.335 -1.417 1.00 92.44 108 SER A C 1
ATOM 864 O O . SER A 1 108 ? 3.936 -18.380 -0.771 1.00 92.44 108 SER A O 1
ATOM 866 N N . ARG A 1 109 ? 3.694 -20.485 -1.481 1.00 91.88 109 ARG A N 1
ATOM 867 C CA . ARG A 1 109 ? 2.481 -20.725 -0.682 1.00 91.88 109 ARG A CA 1
ATOM 868 C C . ARG A 1 109 ? 2.871 -21.228 0.700 1.00 91.88 109 ARG A C 1
ATOM 870 O O . ARG A 1 109 ? 3.850 -21.955 0.812 1.00 91.88 109 ARG A O 1
ATOM 877 N N . TYR A 1 110 ? 2.103 -20.886 1.734 1.00 89.56 110 TYR A N 1
ATOM 878 C CA . TYR A 1 110 ? 2.253 -21.501 3.057 1.00 89.56 110 TYR A CA 1
ATOM 879 C C . TYR A 1 110 ? 2.304 -23.047 2.941 1.00 89.56 110 TYR A C 1
ATOM 881 O O . TYR A 1 110 ? 1.463 -23.604 2.233 1.00 89.56 110 TYR A O 1
ATOM 889 N N . PRO A 1 111 ? 3.246 -23.754 3.601 1.00 88.94 111 PRO A N 1
ATOM 890 C CA . PRO A 1 111 ? 4.145 -23.310 4.675 1.00 88.94 111 PRO A CA 1
ATOM 891 C C . PRO A 1 111 ? 5.439 -22.616 4.222 1.00 88.94 111 PRO A C 1
ATOM 893 O O . PRO A 1 111 ? 6.316 -22.393 5.049 1.00 88.94 111 PRO A O 1
ATOM 896 N N . PHE A 1 112 ? 5.516 -22.219 2.953 1.00 86.50 112 PHE A N 1
ATOM 897 C CA . PHE A 1 112 ? 6.637 -21.533 2.304 1.00 86.50 112 PHE A CA 1
ATOM 898 C C . PHE A 1 112 ? 7.851 -22.428 2.046 1.00 86.50 112 PHE A C 1
ATOM 900 O O . PHE A 1 112 ? 8.970 -21.950 1.929 1.00 86.50 112 PHE A O 1
ATOM 907 N N . ASP A 1 113 ? 7.620 -23.730 1.909 1.00 78.62 113 ASP A N 1
ATOM 908 C CA . ASP A 1 113 ? 8.646 -24.741 1.634 1.00 78.62 113 ASP A CA 1
ATOM 909 C C . ASP A 1 113 ? 8.990 -24.883 0.142 1.00 78.62 113 ASP A C 1
ATOM 911 O O . ASP A 1 113 ? 9.980 -25.520 -0.218 1.00 78.62 113 ASP A O 1
ATOM 915 N N . SER A 1 114 ? 8.178 -24.291 -0.734 1.00 74.25 114 SER A N 1
ATOM 916 C CA . SER A 1 114 ? 8.287 -24.425 -2.181 1.00 74.25 114 SER A CA 1
ATOM 917 C C . SER A 1 114 ? 7.883 -23.136 -2.894 1.00 74.25 114 SER A C 1
ATOM 919 O O . SER A 1 114 ? 6.928 -22.452 -2.514 1.00 74.25 114 SER A O 1
ATOM 921 N N . ASN A 1 115 ? 8.637 -22.796 -3.938 1.00 77.44 115 ASN A N 1
ATOM 922 C CA . ASN A 1 115 ? 8.348 -21.663 -4.806 1.00 77.44 115 ASN A CA 1
ATOM 923 C C . ASN A 1 115 ? 7.385 -22.085 -5.924 1.00 77.44 115 ASN A C 1
ATOM 925 O O . ASN A 1 115 ? 7.559 -23.125 -6.560 1.00 77.44 115 ASN A O 1
ATOM 929 N N . LEU A 1 116 ? 6.383 -21.253 -6.186 1.00 80.31 116 LEU A N 1
ATOM 930 C CA . LEU A 1 116 ? 5.344 -21.456 -7.194 1.00 80.31 116 LEU A CA 1
ATOM 931 C C . LEU A 1 116 ? 5.831 -21.213 -8.632 1.00 80.31 116 LEU A C 1
ATOM 933 O O . LEU A 1 116 ? 5.148 -21.621 -9.570 1.00 80.31 116 LEU A O 1
ATOM 937 N N . PHE A 1 117 ? 6.986 -20.569 -8.810 1.00 79.88 117 PHE A N 1
ATOM 938 C CA . PHE A 1 117 ? 7.578 -20.233 -10.110 1.00 79.88 117 PHE A CA 1
ATOM 939 C C . PHE A 1 117 ? 8.911 -20.948 -10.387 1.00 79.88 117 PHE A C 1
ATOM 941 O O . PHE A 1 117 ? 9.510 -20.727 -11.433 1.00 79.88 117 PHE A O 1
ATOM 948 N N . GLY A 1 118 ? 9.335 -21.861 -9.505 1.00 64.00 118 GLY A N 1
ATOM 949 C CA . GLY A 1 118 ? 10.488 -22.739 -9.736 1.00 64.00 118 GLY A CA 1
ATOM 950 C C . GLY A 1 118 ? 11.827 -22.275 -9.152 1.00 64.00 118 GLY A C 1
ATOM 951 O O . GLY A 1 118 ? 12.802 -23.010 -9.297 1.00 64.00 118 GLY A O 1
ATOM 952 N N . ASP A 1 119 ? 11.891 -21.128 -8.467 1.00 66.19 119 ASP A N 1
ATOM 953 C CA . ASP A 1 119 ? 13.112 -20.693 -7.764 1.00 66.19 119 ASP A CA 1
ATOM 954 C C . ASP A 1 119 ? 13.204 -21.262 -6.329 1.00 66.19 119 ASP A C 1
ATOM 956 O O . ASP A 1 119 ? 12.421 -22.119 -5.917 1.00 66.19 119 ASP A O 1
ATOM 960 N N . ALA A 1 120 ? 14.172 -20.797 -5.531 1.00 67.12 120 ALA A N 1
ATOM 961 C CA . ALA A 1 120 ? 14.249 -21.133 -4.108 1.00 67.12 120 ALA A CA 1
ATOM 962 C C . ALA A 1 120 ? 13.003 -20.624 -3.344 1.00 67.12 120 ALA A C 1
ATOM 964 O O . ALA A 1 120 ? 12.415 -19.611 -3.745 1.00 67.12 120 ALA A O 1
ATOM 965 N N . PRO A 1 121 ? 12.571 -21.304 -2.263 1.00 69.50 121 PRO A N 1
ATOM 966 C CA . PRO A 1 121 ? 11.464 -20.826 -1.443 1.00 69.50 121 PRO A CA 1
ATOM 967 C C . PRO A 1 121 ? 11.767 -19.444 -0.849 1.00 69.50 121 PRO A C 1
ATOM 969 O O . PRO A 1 121 ? 12.871 -19.193 -0.371 1.00 69.50 121 PRO A O 1
ATOM 972 N N . ILE A 1 122 ? 10.767 -18.559 -0.858 1.00 70.69 122 ILE A N 1
ATOM 973 C CA . ILE A 1 122 ? 10.799 -17.318 -0.086 1.00 70.69 122 ILE A CA 1
ATOM 974 C C . ILE A 1 122 ? 10.407 -17.649 1.348 1.00 70.69 122 ILE A C 1
ATOM 976 O O . ILE A 1 122 ? 9.252 -17.988 1.603 1.00 70.69 122 ILE A O 1
ATOM 980 N N . GLU A 1 123 ? 11.333 -17.481 2.284 1.00 70.50 123 GLU A N 1
ATOM 981 C CA . GLU A 1 123 ? 10.992 -17.387 3.699 1.00 70.50 123 GLU A CA 1
ATOM 982 C C . GLU A 1 123 ? 10.615 -15.932 3.999 1.00 70.50 123 GLU A C 1
ATOM 984 O O . GLU A 1 123 ? 11.477 -15.054 3.927 1.00 70.50 123 GLU A O 1
ATOM 989 N N . PRO A 1 124 ? 9.339 -15.625 4.296 1.00 70.31 124 PRO A N 1
ATOM 990 C CA . PRO A 1 124 ? 8.976 -14.266 4.662 1.00 70.31 124 PRO A CA 1
ATOM 991 C C . PRO A 1 124 ? 9.683 -13.892 5.967 1.00 70.31 124 PRO A C 1
ATOM 993 O O . PRO A 1 124 ? 9.834 -14.731 6.858 1.00 70.31 124 PRO A O 1
ATOM 996 N N . ASN A 1 125 ? 9.999 -12.609 6.147 1.00 68.31 125 ASN A N 1
ATOM 997 C CA . ASN A 1 125 ? 10.503 -12.090 7.425 1.00 68.31 125 ASN A CA 1
ATOM 998 C C . ASN A 1 125 ? 9.440 -12.149 8.546 1.00 68.31 125 ASN A C 1
ATOM 1000 O O . ASN A 1 125 ? 9.695 -11.810 9.705 1.00 68.31 125 ASN A O 1
ATOM 1004 N N . PHE A 1 126 ? 8.242 -12.627 8.213 1.00 66.31 126 PHE A N 1
ATOM 1005 C CA . PHE A 1 126 ? 7.168 -12.930 9.131 1.00 66.31 126 PHE A CA 1
ATOM 1006 C C . PHE A 1 126 ? 7.507 -14.022 10.164 1.00 66.31 126 PHE A C 1
ATOM 1008 O O . PHE A 1 126 ? 7.431 -15.224 9.904 1.00 66.31 126 PHE A O 1
ATOM 1015 N N . TYR A 1 127 ? 7.669 -13.610 11.421 1.00 57.31 127 TYR A N 1
ATOM 1016 C CA . TYR A 1 127 ? 7.727 -14.508 12.579 1.00 57.31 127 TYR A CA 1
ATOM 1017 C C . TYR A 1 127 ? 6.340 -14.996 13.032 1.00 57.31 127 TYR A C 1
ATOM 1019 O O . TYR A 1 127 ? 5.909 -14.711 14.144 1.00 57.31 127 TYR A O 1
ATOM 1027 N N . GLY A 1 128 ? 5.623 -15.723 12.170 1.00 56.56 128 GLY A N 1
ATOM 1028 C CA . GLY A 1 128 ? 4.609 -16.748 12.480 1.00 56.56 128 GLY A CA 1
ATOM 1029 C C . GLY A 1 128 ? 3.363 -16.459 13.349 1.00 56.56 128 GLY A C 1
ATOM 1030 O O . GLY A 1 128 ? 2.395 -17.208 13.186 1.00 56.56 128 GLY A O 1
ATOM 1031 N N . ASN A 1 129 ? 3.341 -15.430 14.206 1.00 62.69 129 ASN A N 1
ATOM 1032 C CA . ASN A 1 129 ? 2.425 -15.246 15.346 1.00 62.69 129 ASN A CA 1
ATOM 1033 C C . ASN A 1 129 ? 1.867 -13.811 15.478 1.00 62.69 129 ASN A C 1
ATOM 1035 O O . ASN A 1 129 ? 1.532 -13.367 16.578 1.00 62.69 129 ASN A O 1
ATOM 1039 N N . TRP A 1 130 ? 1.751 -13.070 14.376 1.00 76.94 130 TRP A N 1
ATOM 1040 C CA . TRP A 1 130 ? 1.157 -11.733 14.412 1.00 76.94 130 TRP A CA 1
ATOM 1041 C C . TRP A 1 130 ? -0.311 -11.778 14.825 1.00 76.94 130 TRP A C 1
ATOM 1043 O O . TRP A 1 130 ? -1.069 -12.678 14.447 1.00 76.94 130 TRP A O 1
ATOM 1053 N N . ALA A 1 131 ? -0.733 -10.756 15.568 1.00 84.44 131 ALA A N 1
ATOM 1054 C CA . ALA A 1 131 ? -2.097 -10.673 16.070 1.00 84.44 131 ALA A CA 1
ATOM 1055 C C . ALA A 1 131 ? -3.149 -10.523 14.953 1.00 84.44 131 ALA A C 1
ATOM 1057 O O . ALA A 1 131 ? -4.317 -10.828 15.172 1.00 84.44 131 ALA A O 1
ATOM 1058 N N . VAL A 1 132 ? -2.725 -10.161 13.736 1.00 85.31 132 VAL A N 1
ATOM 1059 C CA . VAL A 1 132 ? -3.570 -10.085 12.532 1.00 85.31 132 VAL A CA 1
ATOM 1060 C C . VAL A 1 132 ? -4.399 -11.345 12.276 1.00 85.31 132 VAL A C 1
ATOM 1062 O O . VAL A 1 132 ? -5.567 -11.240 11.916 1.00 85.31 132 VAL A O 1
ATOM 1065 N N . PHE A 1 133 ? -3.854 -12.539 12.524 1.00 88.06 133 PHE A N 1
ATOM 1066 C CA . PHE A 1 133 ? -4.591 -13.793 12.309 1.00 88.06 133 PHE A CA 1
ATOM 1067 C C . PHE A 1 133 ? -5.681 -14.056 13.352 1.00 88.06 133 PHE A C 1
ATOM 1069 O O . PHE A 1 133 ? -6.405 -15.043 13.257 1.00 88.06 133 PHE A O 1
ATOM 1076 N N . LYS A 1 134 ? -5.801 -13.179 14.352 1.00 85.56 134 LYS A N 1
ATOM 1077 C CA . LYS A 1 134 ? -6.838 -13.217 15.382 1.00 85.56 134 LYS A CA 1
ATOM 1078 C C . LYS A 1 134 ? -7.958 -12.210 15.114 1.00 85.56 134 LYS A C 1
ATOM 1080 O O . LYS A 1 134 ? -8.806 -12.050 15.981 1.00 85.56 134 LYS A O 1
ATOM 1085 N N . ASP A 1 135 ? -7.965 -11.498 13.980 1.00 86.06 135 ASP A N 1
ATOM 1086 C CA . ASP A 1 135 ? -9.026 -10.533 13.656 1.00 86.06 135 ASP A CA 1
ATOM 1087 C C . ASP A 1 135 ? -10.343 -11.267 13.346 1.00 86.06 135 ASP A C 1
ATOM 1089 O O . ASP A 1 135 ? -10.441 -11.922 12.308 1.00 86.06 135 ASP A O 1
ATOM 1093 N N . PRO A 1 136 ? -11.376 -11.182 14.208 1.00 85.00 136 PRO A N 1
ATOM 1094 C CA . PRO A 1 136 ? -12.626 -11.895 13.964 1.00 85.00 136 PRO A CA 1
ATOM 1095 C C . PRO A 1 136 ? -13.496 -11.200 12.906 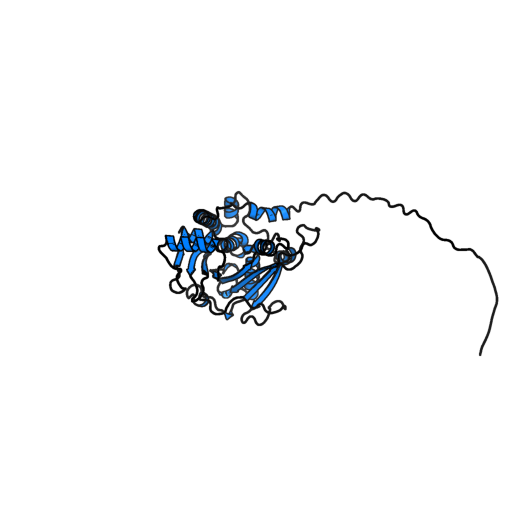1.00 85.00 136 PRO A C 1
ATOM 1097 O O . PRO A 1 136 ? -14.432 -11.806 12.391 1.00 85.00 136 PRO A O 1
ATOM 1100 N N . VAL A 1 137 ? -13.221 -9.926 12.595 1.00 87.19 137 VAL A N 1
ATOM 1101 C CA . VAL A 1 137 ? -14.011 -9.112 11.657 1.00 87.19 137 VAL A CA 1
ATOM 1102 C C . VAL A 1 137 ? -13.429 -9.190 10.249 1.00 87.19 137 VAL A C 1
ATOM 1104 O O . VAL A 1 137 ? -14.169 -9.261 9.269 1.00 87.19 137 VAL A O 1
ATOM 1107 N N . LEU A 1 138 ? -12.102 -9.176 10.149 1.00 90.50 138 LEU A N 1
ATOM 1108 C CA . LEU A 1 138 ? -11.354 -9.266 8.896 1.00 90.50 138 LEU A CA 1
ATOM 1109 C C . LEU A 1 138 ? -10.392 -10.460 8.976 1.00 90.50 138 LEU A C 1
ATOM 1111 O O . LEU A 1 138 ? -9.181 -10.258 9.060 1.00 90.50 138 LEU A O 1
ATOM 1115 N N . PRO A 1 139 ? -10.920 -11.698 9.018 1.00 91.25 139 PRO A N 1
ATOM 1116 C CA . PRO A 1 139 ? -10.100 -12.879 9.240 1.00 91.25 139 PRO A CA 1
ATOM 1117 C C . PRO A 1 139 ? -9.082 -13.056 8.121 1.00 91.25 139 PRO A C 1
ATOM 1119 O O . PRO A 1 139 ? -9.373 -12.778 6.963 1.00 91.25 139 PRO A O 1
ATOM 1122 N N . VAL A 1 140 ? -7.904 -13.565 8.472 1.00 91.44 140 VAL A N 1
ATOM 1123 C CA . VAL A 1 140 ? -6.873 -13.988 7.522 1.00 91.44 140 VAL A CA 1
ATOM 1124 C C . VAL A 1 140 ? -6.412 -15.376 7.938 1.00 91.44 140 VAL A C 1
ATOM 1126 O O . VAL A 1 140 ? -5.848 -15.549 9.019 1.00 91.44 140 VAL A O 1
ATOM 1129 N N . VAL A 1 141 ? -6.668 -16.377 7.096 1.00 91.19 141 VAL A N 1
ATOM 1130 C CA . VAL A 1 141 ? -6.281 -17.762 7.379 1.00 91.19 141 VAL A CA 1
ATOM 1131 C C . VAL A 1 141 ? -4.884 -18.028 6.840 1.00 91.19 141 VAL A C 1
ATOM 1133 O O . VAL A 1 141 ? -4.634 -17.949 5.641 1.00 91.19 141 VAL A O 1
ATOM 1136 N N . LYS A 1 142 ? -3.967 -18.378 7.746 1.00 89.94 142 LYS A N 1
ATOM 1137 C CA . LYS A 1 142 ? -2.537 -18.539 7.451 1.00 89.94 142 LYS A CA 1
ATOM 1138 C C . LYS A 1 142 ? -2.244 -19.547 6.334 1.00 89.94 142 LYS A C 1
ATOM 1140 O O . LYS A 1 142 ? -1.308 -19.329 5.575 1.00 89.94 142 LYS A O 1
ATOM 1145 N N . THR A 1 143 ? -3.029 -20.618 6.221 1.00 91.44 143 THR A N 1
ATOM 1146 C CA . THR A 1 143 ? -2.838 -21.659 5.195 1.00 91.44 143 THR A CA 1
ATOM 1147 C C . THR A 1 143 ? -3.145 -21.190 3.777 1.00 91.44 143 THR A C 1
ATOM 1149 O O . THR A 1 143 ? -2.676 -21.807 2.826 1.00 91.44 143 THR A O 1
ATOM 1152 N N . ASP A 1 144 ? -3.865 -20.078 3.635 1.00 93.69 144 ASP A N 1
ATOM 1153 C CA . ASP A 1 144 ? -4.243 -19.508 2.338 1.00 93.69 144 ASP A CA 1
ATOM 1154 C C . ASP A 1 144 ? -3.287 -18.385 1.910 1.00 93.69 144 ASP A C 1
ATOM 1156 O O . ASP A 1 144 ? -3.504 -17.709 0.908 1.00 93.69 144 ASP A O 1
ATOM 1160 N N . ASN A 1 145 ? -2.222 -18.158 2.680 1.00 94.00 145 ASN A N 1
ATOM 1161 C CA . ASN A 1 145 ? -1.255 -17.113 2.399 1.00 94.00 145 ASN A CA 1
ATOM 1162 C C . ASN A 1 145 ? -0.313 -17.506 1.257 1.00 94.00 145 ASN A C 1
ATOM 1164 O O . ASN A 1 145 ? 0.239 -18.611 1.223 1.00 94.00 145 ASN A O 1
ATOM 1168 N N . ILE A 1 146 ? -0.050 -16.533 0.390 1.00 94.62 146 ILE A N 1
ATOM 1169 C CA . ILE A 1 146 ? 1.000 -16.572 -0.623 1.00 94.62 146 ILE A CA 1
ATOM 1170 C C . ILE A 1 146 ? 1.982 -15.445 -0.306 1.00 94.62 146 ILE A C 1
ATOM 1172 O O . ILE A 1 146 ? 1.610 -14.273 -0.292 1.00 94.62 146 ILE A O 1
ATOM 1176 N N . ALA A 1 147 ? 3.228 -15.793 -0.020 1.00 94.31 147 ALA A N 1
ATOM 1177 C CA . ALA A 1 147 ? 4.314 -14.838 0.102 1.00 94.31 147 ALA A CA 1
ATOM 1178 C C . ALA A 1 147 ? 4.818 -14.469 -1.289 1.00 94.31 147 ALA A C 1
ATOM 1180 O O . ALA A 1 147 ? 5.025 -15.354 -2.113 1.00 94.31 147 ALA A O 1
ATOM 1181 N N . PHE A 1 148 ? 5.026 -13.184 -1.538 1.00 94.88 148 PHE A N 1
ATOM 1182 C CA . PHE A 1 148 ? 5.650 -12.664 -2.747 1.00 94.88 148 PHE A CA 1
ATOM 1183 C C . PHE A 1 148 ? 6.926 -11.924 -2.379 1.00 94.88 148 PHE A C 1
ATOM 1185 O O . PHE A 1 148 ? 6.933 -11.186 -1.395 1.00 94.88 148 PHE A O 1
ATOM 1192 N N . SER A 1 149 ? 7.960 -12.073 -3.203 1.00 94.00 149 SER A N 1
ATOM 1193 C CA . SER A 1 149 ? 9.159 -11.236 -3.174 1.00 94.00 149 SER A CA 1
ATOM 1194 C C . SER A 1 149 ? 9.373 -10.659 -4.565 1.00 94.00 149 SER A C 1
ATOM 1196 O O . SER A 1 149 ? 9.490 -11.401 -5.540 1.00 94.00 149 SER A O 1
ATOM 1198 N N . SER A 1 150 ? 9.368 -9.332 -4.665 1.00 95.75 150 SER A N 1
ATOM 1199 C CA . SER A 1 150 ? 9.743 -8.619 -5.885 1.00 95.75 150 SER A CA 1
ATOM 1200 C C . SER A 1 150 ? 11.077 -7.921 -5.647 1.00 95.75 150 SER A C 1
ATOM 1202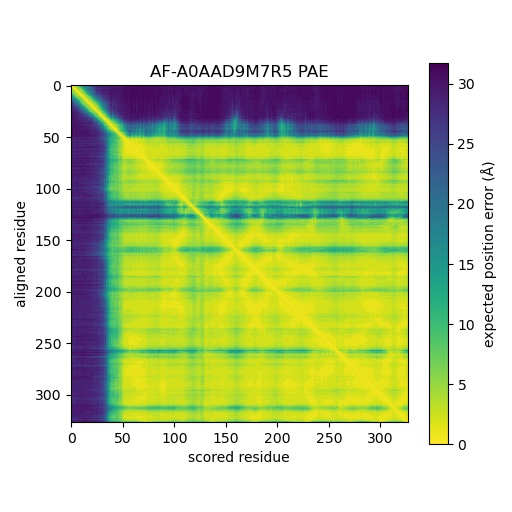 O O . SER A 1 150 ? 11.163 -7.042 -4.783 1.00 95.75 150 SER A O 1
ATOM 1204 N N . LEU A 1 151 ? 12.101 -8.303 -6.409 1.00 96.00 151 LEU A N 1
ATOM 1205 C CA . LEU A 1 151 ? 13.459 -7.779 -6.296 1.00 96.00 151 LEU A CA 1
ATOM 1206 C C . LEU A 1 151 ? 13.788 -6.970 -7.541 1.00 96.00 151 LEU A C 1
ATOM 1208 O O . LEU A 1 151 ? 13.591 -7.436 -8.657 1.00 96.00 151 LEU A O 1
ATOM 1212 N N . ASN A 1 152 ? 14.289 -5.752 -7.371 1.00 97.38 152 ASN A N 1
ATOM 1213 C CA . ASN A 1 152 ? 14.863 -5.018 -8.490 1.00 97.38 152 ASN A CA 1
ATOM 1214 C C . ASN A 1 152 ? 16.330 -5.416 -8.621 1.00 97.38 152 ASN A C 1
ATOM 1216 O O . ASN A 1 152 ? 17.176 -4.771 -8.010 1.00 97.38 152 ASN A O 1
ATOM 1220 N N . ASP A 1 153 ? 16.612 -6.492 -9.347 1.00 96.69 153 ASP A N 1
ATOM 1221 C CA . ASP A 1 153 ? 17.914 -7.169 -9.417 1.00 96.69 153 ASP A CA 1
ATOM 1222 C C . ASP A 1 153 ? 18.389 -7.454 -10.852 1.00 96.69 153 ASP A C 1
ATOM 1224 O O . ASP A 1 153 ? 19.523 -7.893 -11.056 1.00 96.69 153 ASP A O 1
ATOM 1228 N N . MET A 1 154 ? 17.568 -7.149 -11.858 1.00 96.69 154 MET A N 1
ATOM 1229 C CA . MET A 1 154 ? 17.934 -7.310 -13.262 1.00 96.69 154 MET A CA 1
ATOM 1230 C C . MET A 1 154 ? 18.384 -5.974 -13.873 1.00 96.69 154 MET A C 1
ATOM 1232 O O . MET A 1 154 ? 17.722 -4.952 -13.663 1.00 96.69 154 MET A O 1
ATOM 1236 N N . PRO A 1 155 ? 19.470 -5.948 -14.671 1.00 96.62 155 PRO A N 1
ATOM 1237 C CA . PRO A 1 155 ? 19.823 -4.773 -15.460 1.00 96.62 155 PRO A CA 1
ATOM 1238 C C . PRO A 1 155 ? 18.673 -4.357 -16.382 1.00 96.62 155 PRO A C 1
ATOM 1240 O O . PRO A 1 155 ? 18.038 -5.202 -17.010 1.00 96.62 155 PRO A O 1
ATOM 1243 N N . PHE A 1 156 ? 18.427 -3.054 -16.508 1.00 95.31 156 PHE A N 1
ATOM 1244 C CA . PHE A 1 156 ? 17.321 -2.524 -17.313 1.00 95.31 156 PHE A CA 1
ATOM 1245 C C . PHE A 1 156 ? 17.750 -1.305 -18.130 1.00 95.31 156 PHE A C 1
ATOM 1247 O O . PHE A 1 156 ? 18.822 -0.752 -17.915 1.00 95.31 156 PHE A O 1
ATOM 1254 N N . GLN A 1 157 ? 16.932 -0.877 -19.093 1.00 92.69 157 GLN A N 1
ATOM 1255 C CA . GLN A 1 157 ? 17.186 0.342 -19.867 1.00 92.69 157 GLN A CA 1
ATOM 1256 C C . GLN A 1 157 ? 16.307 1.488 -19.357 1.00 92.69 157 GLN A C 1
ATOM 1258 O O . GLN A 1 157 ? 15.084 1.364 -19.321 1.00 92.69 157 GLN A O 1
ATOM 1263 N N . GLU A 1 158 ? 16.903 2.637 -19.028 1.00 86.69 158 GLU A N 1
ATOM 1264 C CA . GLU A 1 158 ? 16.134 3.836 -18.647 1.00 86.69 158 GLU A CA 1
ATOM 1265 C C . GLU A 1 158 ? 15.345 4.415 -19.825 1.00 86.69 158 GLU A C 1
ATOM 1267 O O . GLU A 1 158 ? 14.266 4.977 -19.641 1.00 86.69 158 GLU A O 1
ATOM 1272 N N . SER A 1 159 ? 15.870 4.243 -21.042 1.00 85.69 159 SER A N 1
ATOM 1273 C CA . SER A 1 159 ? 15.227 4.625 -22.296 1.00 85.69 159 SER A CA 1
ATOM 1274 C C . SER A 1 159 ? 15.320 3.515 -23.334 1.00 85.69 159 SER A C 1
ATOM 1276 O O . SER A 1 159 ? 16.296 2.769 -23.367 1.00 85.69 159 SER A O 1
ATOM 1278 N N . ARG A 1 160 ? 14.292 3.381 -24.182 1.00 80.75 160 ARG A N 1
ATOM 1279 C CA . ARG A 1 160 ? 14.230 2.312 -25.187 1.00 80.75 160 ARG A CA 1
ATOM 1280 C C . ARG A 1 160 ? 15.446 2.388 -26.118 1.00 80.75 160 ARG A C 1
ATOM 1282 O O . ARG A 1 160 ? 15.624 3.383 -26.814 1.00 80.75 160 ARG A O 1
ATOM 1289 N N . GLY A 1 161 ? 16.243 1.319 -26.153 1.00 84.31 161 GLY A N 1
ATOM 1290 C CA . GLY A 1 161 ? 17.462 1.246 -26.967 1.00 84.31 161 GLY A CA 1
ATOM 1291 C C . GLY A 1 161 ? 18.688 1.922 -26.341 1.00 84.31 161 GLY A C 1
ATOM 1292 O O . GLY A 1 161 ? 19.728 1.992 -26.991 1.00 84.31 161 GLY A O 1
ATOM 1293 N N . GLY A 1 162 ? 18.580 2.413 -25.103 1.00 89.56 162 GLY A N 1
ATOM 1294 C CA . GLY A 1 162 ? 19.705 2.925 -24.324 1.00 89.56 162 GLY A CA 1
ATOM 1295 C C . GLY A 1 162 ? 20.595 1.814 -23.747 1.00 89.56 162 GLY A C 1
ATOM 1296 O O . GLY A 1 162 ? 20.280 0.627 -23.871 1.00 89.56 162 GLY A O 1
ATOM 1297 N N . PRO A 1 163 ? 21.718 2.170 -23.102 1.00 93.81 163 PRO A N 1
ATOM 1298 C CA . PRO A 1 163 ? 22.538 1.194 -22.393 1.00 93.81 163 PRO A CA 1
ATOM 1299 C C . PRO A 1 163 ? 21.763 0.569 -21.224 1.00 93.81 163 PRO A C 1
ATOM 1301 O O . PRO A 1 163 ? 20.861 1.190 -20.656 1.00 93.81 163 PRO A O 1
ATOM 1304 N N . LEU A 1 164 ? 22.140 -0.659 -20.861 1.00 96.19 164 LEU A N 1
ATOM 1305 C CA . LEU A 1 164 ? 21.686 -1.268 -19.614 1.00 96.19 164 LEU A CA 1
ATOM 1306 C C . LEU A 1 164 ? 22.325 -0.542 -18.428 1.00 96.19 164 LEU A C 1
ATOM 1308 O O . LEU A 1 164 ? 23.516 -0.225 -18.457 1.00 96.19 164 LEU A O 1
ATOM 1312 N N . VAL A 1 165 ? 21.529 -0.303 -17.393 1.00 96.19 165 VAL A N 1
ATOM 1313 C CA . VAL A 1 165 ? 21.955 0.284 -16.125 1.00 96.19 165 VAL A CA 1
ATOM 1314 C C . VAL A 1 165 ? 21.853 -0.734 -14.998 1.00 96.19 165 VAL A C 1
ATOM 1316 O O . VAL A 1 165 ? 21.117 -1.719 -15.099 1.00 96.19 165 VAL A O 1
ATOM 1319 N N . GLU A 1 166 ? 22.605 -0.500 -13.923 1.00 97.00 166 GLU A N 1
ATOM 1320 C CA . GLU A 1 166 ? 22.578 -1.383 -12.761 1.00 97.00 166 GLU A CA 1
ATOM 1321 C C . GLU A 1 166 ? 21.269 -1.241 -11.971 1.00 97.00 166 GLU A C 1
ATOM 1323 O O . GLU A 1 166 ? 20.772 -0.126 -11.785 1.00 97.00 166 GLU A O 1
ATOM 1328 N N . PRO A 1 167 ? 20.729 -2.351 -11.451 1.00 97.56 167 PRO A N 1
ATOM 1329 C CA . PRO A 1 167 ? 19.513 -2.335 -10.655 1.00 97.56 167 PRO A CA 1
ATOM 1330 C C . PRO A 1 167 ? 19.707 -1.676 -9.279 1.00 97.56 167 PRO A C 1
ATOM 1332 O O . PRO A 1 167 ? 20.814 -1.601 -8.742 1.00 97.56 167 PRO A O 1
ATOM 1335 N N . SER A 1 168 ? 18.606 -1.224 -8.673 1.00 97.50 168 SER A N 1
ATOM 1336 C CA . SER A 1 168 ? 18.603 -0.597 -7.339 1.00 97.50 168 SER A CA 1
ATOM 1337 C C . SER A 1 168 ? 18.777 -1.583 -6.182 1.00 97.50 168 SER A C 1
ATOM 1339 O O . SER A 1 168 ? 19.149 -1.167 -5.086 1.00 97.50 168 SER A O 1
ATOM 1341 N N . ASN A 1 169 ? 18.514 -2.876 -6.398 1.00 96.75 169 ASN A N 1
ATOM 1342 C CA . ASN A 1 169 ? 18.399 -3.903 -5.355 1.00 96.75 169 ASN A CA 1
ATOM 1343 C C . ASN A 1 169 ? 17.277 -3.630 -4.337 1.00 96.75 169 ASN A C 1
ATOM 1345 O O . ASN A 1 169 ? 17.373 -4.037 -3.180 1.00 96.75 169 ASN A O 1
ATOM 1349 N N . ALA A 1 170 ? 16.230 -2.911 -4.754 1.00 97.12 170 ALA A N 1
ATOM 1350 C CA . ALA A 1 170 ? 14.994 -2.746 -3.995 1.00 97.12 170 ALA A CA 1
ATOM 1351 C C . ALA A 1 170 ? 14.286 -4.077 -3.746 1.00 97.12 170 ALA A C 1
ATOM 1353 O O . ALA A 1 170 ? 14.367 -4.985 -4.570 1.00 97.12 170 ALA A O 1
ATOM 1354 N N . ILE A 1 171 ? 13.559 -4.151 -2.631 1.00 95.25 171 ILE A N 1
ATOM 1355 C CA . ILE A 1 171 ? 12.860 -5.359 -2.188 1.00 95.25 171 ILE A CA 1
ATOM 1356 C C . ILE A 1 171 ? 11.442 -4.988 -1.776 1.00 95.25 171 ILE A C 1
ATOM 1358 O O . ILE A 1 171 ? 11.244 -4.103 -0.942 1.00 95.25 171 ILE A O 1
ATOM 1362 N N . TYR A 1 172 ? 10.457 -5.692 -2.321 1.00 96.00 172 TYR A N 1
ATOM 1363 C CA . TYR A 1 172 ? 9.073 -5.623 -1.871 1.00 96.00 172 TYR A CA 1
ATOM 1364 C C . TYR A 1 172 ? 8.534 -7.018 -1.575 1.00 96.00 172 TYR A C 1
ATOM 1366 O O . TYR A 1 172 ? 8.054 -7.722 -2.463 1.00 96.00 172 TYR A O 1
ATOM 1374 N N . GLU A 1 173 ? 8.586 -7.383 -0.300 1.00 94.00 173 GLU A N 1
ATOM 1375 C CA . GLU A 1 173 ? 8.096 -8.646 0.233 1.00 94.00 173 GLU A CA 1
ATOM 1376 C C . GLU A 1 173 ? 6.782 -8.446 0.973 1.00 94.00 173 GLU A C 1
ATOM 1378 O O . GLU A 1 173 ? 6.685 -7.626 1.892 1.00 94.00 173 GLU A O 1
ATOM 1383 N N . ASN A 1 174 ? 5.756 -9.182 0.557 1.00 95.62 174 ASN A N 1
ATOM 1384 C CA . ASN A 1 174 ? 4.416 -9.073 1.118 1.00 95.62 174 ASN A CA 1
ATOM 1385 C C . ASN A 1 174 ? 3.745 -10.445 1.161 1.00 95.62 174 ASN A C 1
ATOM 1387 O O . ASN A 1 174 ? 4.041 -11.332 0.364 1.00 95.62 174 ASN A O 1
ATOM 1391 N N . ILE A 1 175 ? 2.791 -10.598 2.071 1.00 94.69 175 ILE A N 1
ATOM 1392 C CA . ILE A 1 175 ? 1.921 -11.765 2.147 1.00 94.69 175 ILE A CA 1
ATOM 1393 C C . ILE A 1 175 ? 0.552 -11.373 1.608 1.00 94.69 175 ILE A C 1
ATOM 1395 O O . ILE A 1 175 ? -0.079 -10.426 2.080 1.00 94.69 175 ILE A O 1
ATOM 1399 N N . ILE A 1 176 ? 0.076 -12.126 0.629 1.00 97.06 176 ILE A N 1
ATOM 1400 C CA . ILE A 1 176 ? -1.204 -11.913 -0.026 1.00 97.06 176 ILE A CA 1
ATOM 1401 C C . ILE A 1 176 ? -2.144 -13.058 0.336 1.00 97.06 176 ILE A C 1
ATOM 1403 O O . ILE A 1 176 ? -1.765 -14.226 0.275 1.00 97.06 176 ILE A O 1
ATOM 1407 N N . ASN A 1 177 ? -3.378 -12.718 0.701 1.00 97.19 177 ASN A N 1
ATOM 1408 C CA . ASN A 1 177 ? -4.442 -13.677 0.966 1.00 97.19 177 ASN A CA 1
ATOM 1409 C C . ASN A 1 177 ? -5.696 -13.283 0.163 1.00 97.19 177 ASN A C 1
ATOM 1411 O O . ASN A 1 177 ? -6.536 -12.510 0.646 1.00 97.19 177 ASN A O 1
ATOM 1415 N N . PRO A 1 178 ? -5.815 -13.764 -1.087 1.00 97.81 178 PRO A N 1
ATOM 1416 C CA . PRO A 1 178 ? -6.931 -13.434 -1.968 1.00 97.81 178 PRO A CA 1
ATOM 1417 C C . PRO A 1 178 ? -8.279 -13.884 -1.411 1.00 97.81 178 PRO A C 1
ATOM 1419 O O . PRO A 1 178 ? -9.230 -13.101 -1.414 1.00 97.81 178 PRO A O 1
ATOM 1422 N N . THR A 1 179 ? -8.353 -15.110 -0.880 1.00 97.00 179 THR A N 1
ATOM 1423 C CA . THR A 1 179 ? -9.576 -15.713 -0.321 1.00 97.00 179 THR A CA 1
ATOM 1424 C C . THR A 1 179 ? -10.252 -14.797 0.696 1.00 97.00 179 THR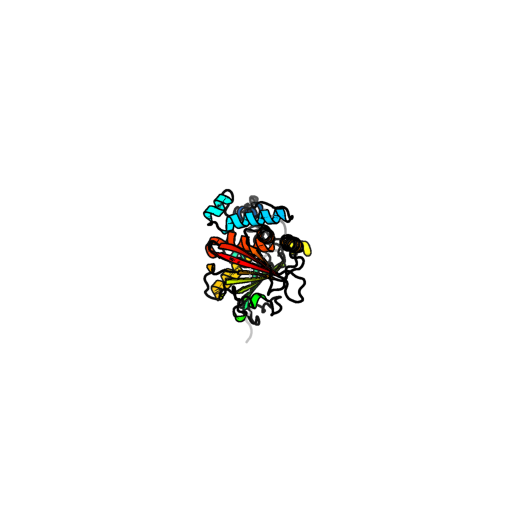 A C 1
ATOM 1426 O O . THR A 1 179 ? -11.472 -14.609 0.660 1.00 97.00 179 THR A O 1
ATOM 1429 N N . TYR A 1 180 ? -9.453 -14.168 1.557 1.00 96.94 180 TYR A N 1
ATOM 1430 C CA . TYR A 1 180 ? -9.933 -13.275 2.605 1.00 96.94 180 TYR A CA 1
ATOM 1431 C C . TYR A 1 180 ? -9.853 -11.783 2.255 1.00 96.94 180 TYR A C 1
ATOM 1433 O O . TYR A 1 180 ? -10.297 -10.939 3.036 1.00 96.94 180 TYR A O 1
ATOM 1441 N N . GLY A 1 181 ? -9.371 -11.431 1.061 1.00 98.00 181 GLY A N 1
ATOM 1442 C CA . GLY A 1 181 ? -9.295 -10.038 0.635 1.00 98.00 181 GLY A CA 1
ATOM 1443 C C . GLY A 1 181 ? -8.225 -9.241 1.380 1.00 98.00 181 GLY A C 1
ATOM 1444 O O . GLY A 1 181 ? -8.458 -8.066 1.669 1.00 98.00 181 GLY A O 1
ATOM 1445 N N . ALA A 1 182 ? -7.102 -9.862 1.745 1.00 98.00 182 ALA A N 1
ATOM 1446 C CA . ALA A 1 182 ? -6.098 -9.252 2.608 1.00 98.00 182 ALA A CA 1
ATOM 1447 C C . ALA A 1 182 ? -4.720 -9.141 1.947 1.00 98.00 182 ALA A C 1
ATOM 1449 O O . ALA A 1 182 ? -4.248 -10.057 1.273 1.00 98.00 182 ALA A O 1
ATOM 1450 N N . ILE A 1 183 ? -4.058 -8.018 2.212 1.00 98.06 183 ILE A N 1
ATOM 1451 C CA . ILE A 1 183 ? -2.640 -7.801 1.928 1.00 98.06 183 ILE A CA 1
ATOM 1452 C C . ILE A 1 183 ? -1.952 -7.494 3.253 1.00 98.06 183 ILE A C 1
ATOM 1454 O O . ILE A 1 183 ? -2.378 -6.603 3.989 1.00 98.06 183 ILE A O 1
ATOM 1458 N N . ILE A 1 184 ? -0.880 -8.209 3.557 1.00 96.00 184 ILE A N 1
ATOM 1459 C CA . ILE A 1 184 ? -0.015 -7.952 4.701 1.00 96.00 184 ILE A CA 1
ATOM 1460 C C . ILE A 1 184 ? 1.340 -7.529 4.152 1.00 96.00 184 ILE A C 1
ATOM 1462 O O . ILE A 1 184 ? 2.026 -8.298 3.486 1.00 96.00 184 ILE A O 1
ATOM 1466 N N . TYR A 1 185 ? 1.710 -6.289 4.425 1.00 95.06 185 TYR A N 1
ATOM 1467 C CA . TYR A 1 185 ? 2.987 -5.739 4.014 1.00 95.06 185 TYR A CA 1
ATOM 1468 C C . TYR A 1 185 ? 4.042 -6.051 5.068 1.00 95.06 185 TYR A C 1
ATOM 1470 O O . TYR A 1 185 ? 3.830 -5.739 6.246 1.00 95.06 185 TYR A O 1
ATOM 1478 N N . ASP A 1 186 ? 5.135 -6.670 4.624 1.00 90.62 186 ASP A N 1
ATOM 1479 C CA . ASP A 1 186 ? 6.202 -7.191 5.478 1.00 90.62 186 ASP A CA 1
ATOM 1480 C C . ASP A 1 186 ? 7.474 -6.338 5.331 1.00 90.62 186 ASP A C 1
ATOM 1482 O O . ASP A 1 186 ? 7.605 -5.300 5.981 1.00 90.62 186 ASP A O 1
ATOM 1486 N N . SER A 1 187 ? 8.377 -6.702 4.417 1.00 91.38 187 SER A N 1
ATOM 1487 C CA . SER A 1 187 ? 9.657 -6.018 4.212 1.00 91.38 187 SER A CA 1
ATOM 1488 C C . SER A 1 187 ? 9.636 -5.234 2.901 1.00 91.38 187 SER A C 1
ATOM 1490 O O . SER A 1 187 ? 9.577 -5.796 1.807 1.00 91.38 187 SER A O 1
ATOM 1492 N N . ASN A 1 188 ? 9.612 -3.902 2.981 1.00 94.62 188 ASN A N 1
ATOM 1493 C CA . ASN A 1 188 ? 9.463 -3.042 1.805 1.00 94.62 188 ASN A CA 1
ATOM 1494 C C . ASN A 1 188 ? 10.526 -1.934 1.769 1.00 94.62 188 ASN A C 1
ATOM 1496 O O . ASN A 1 188 ? 10.358 -0.866 2.361 1.00 94.62 188 ASN A O 1
ATOM 1500 N N . TRP A 1 189 ? 11.581 -2.159 0.994 1.00 95.19 189 TRP A N 1
ATOM 1501 C CA . TRP A 1 189 ? 12.704 -1.250 0.791 1.00 95.19 189 TRP A CA 1
ATOM 1502 C C . TRP A 1 189 ? 12.661 -0.674 -0.623 1.00 95.19 189 TRP A C 1
ATOM 1504 O O . TRP A 1 189 ? 12.888 -1.377 -1.606 1.00 95.19 189 TRP A O 1
ATOM 1514 N N . SER A 1 190 ? 12.336 0.616 -0.743 1.00 95.56 190 SER A N 1
ATOM 1515 C CA . SER A 1 190 ? 12.166 1.254 -2.053 1.00 95.56 190 SER A CA 1
ATOM 1516 C C . SER A 1 190 ? 13.484 1.425 -2.813 1.00 95.56 190 SER A C 1
ATOM 1518 O O . SER A 1 190 ? 14.537 1.556 -2.182 1.00 95.56 190 SER A O 1
ATOM 1520 N N . PRO A 1 191 ? 13.442 1.556 -4.154 1.00 97.06 191 PRO A N 1
ATOM 1521 C CA . PRO A 1 191 ? 14.625 1.907 -4.937 1.00 97.06 191 PRO A CA 1
ATOM 1522 C C . PRO A 1 191 ? 15.333 3.166 -4.443 1.00 97.06 191 PRO A C 1
ATOM 1524 O O . PRO A 1 191 ? 16.553 3.178 -4.331 1.00 97.06 191 PRO A O 1
ATOM 1527 N N . GLN A 1 192 ? 14.580 4.211 -4.079 1.00 95.38 192 GLN A N 1
ATOM 1528 C CA . GLN A 1 192 ? 15.159 5.433 -3.516 1.00 95.38 192 GLN A CA 1
ATOM 1529 C C . GLN A 1 192 ? 15.950 5.146 -2.238 1.00 95.38 192 GLN A C 1
ATOM 1531 O O . GLN A 1 192 ? 17.047 5.676 -2.073 1.00 95.38 192 GLN A O 1
ATOM 1536 N N . HIS A 1 193 ? 15.397 4.324 -1.341 1.00 94.88 193 HIS A N 1
ATOM 1537 C CA . HIS A 1 193 ? 16.066 3.977 -0.095 1.00 94.88 193 HIS A CA 1
ATOM 1538 C C . HIS A 1 193 ? 17.344 3.181 -0.366 1.00 94.88 193 HIS A C 1
ATOM 1540 O O . HIS A 1 193 ? 18.404 3.590 0.092 1.00 94.88 193 HIS A O 1
ATOM 1546 N N . MET A 1 194 ? 17.263 2.112 -1.163 1.00 97.00 194 MET A N 1
ATOM 1547 C CA . MET A 1 194 ? 18.405 1.231 -1.426 1.00 97.00 194 MET A CA 1
ATOM 1548 C C . MET A 1 194 ? 19.548 1.936 -2.154 1.00 97.00 194 MET A C 1
ATOM 1550 O O . MET A 1 194 ? 20.706 1.771 -1.775 1.00 97.00 194 MET A O 1
ATOM 1554 N N . VAL A 1 195 ? 19.233 2.766 -3.153 1.00 96.69 195 VAL A N 1
ATOM 1555 C CA . VAL A 1 195 ? 20.246 3.552 -3.872 1.00 96.69 195 VAL A CA 1
ATOM 1556 C C . VAL A 1 195 ? 20.907 4.572 -2.947 1.00 96.69 195 VAL A C 1
ATOM 1558 O O . VAL A 1 195 ? 22.121 4.743 -3.011 1.00 96.69 195 VAL A O 1
ATOM 1561 N N . THR A 1 196 ? 20.139 5.217 -2.062 1.00 95.50 196 THR A N 1
ATOM 1562 C CA . THR A 1 196 ? 20.687 6.186 -1.096 1.00 95.50 196 THR A CA 1
ATOM 1563 C C . THR A 1 196 ? 21.569 5.503 -0.051 1.00 95.50 196 THR A C 1
ATOM 1565 O O . THR A 1 196 ? 22.669 5.975 0.213 1.00 95.50 196 THR A O 1
ATOM 1568 N N . ASP A 1 197 ? 21.105 4.393 0.525 1.00 94.19 197 ASP A N 1
ATOM 1569 C CA . ASP A 1 197 ? 21.802 3.652 1.583 1.00 94.19 197 ASP A CA 1
ATOM 1570 C C . ASP A 1 197 ? 23.113 3.028 1.084 1.00 94.19 197 ASP A C 1
ATOM 1572 O O . ASP A 1 197 ? 24.158 3.140 1.723 1.00 94.19 197 ASP A O 1
ATOM 1576 N N . ARG A 1 198 ? 23.085 2.430 -0.112 1.00 93.38 198 ARG A N 1
ATOM 1577 C CA . ARG A 1 198 ? 24.243 1.735 -0.696 1.00 93.38 198 ARG A CA 1
ATOM 1578 C C . ARG A 1 198 ? 25.122 2.623 -1.569 1.00 93.38 198 ARG A C 1
ATOM 1580 O O . ARG A 1 198 ? 26.191 2.181 -1.988 1.00 93.38 198 ARG A O 1
ATOM 1587 N N . ASN A 1 199 ? 24.664 3.835 -1.889 1.00 94.06 199 ASN A N 1
ATOM 1588 C CA . ASN A 1 199 ? 25.284 4.737 -2.861 1.00 94.06 199 ASN A CA 1
ATOM 1589 C C . ASN A 1 199 ? 25.600 4.039 -4.205 1.00 94.06 199 ASN A C 1
ATOM 1591 O O . ASN A 1 199 ? 26.676 4.214 -4.781 1.00 94.06 199 ASN A O 1
ATOM 1595 N N . LYS A 1 200 ? 24.681 3.179 -4.670 1.00 94.81 200 LYS A N 1
ATOM 1596 C CA . LYS A 1 200 ? 24.855 2.328 -5.857 1.00 94.81 200 LYS A CA 1
ATOM 1597 C C . LYS A 1 200 ? 23.509 1.983 -6.508 1.00 94.81 200 LYS A C 1
ATOM 1599 O O . LYS A 1 200 ? 22.531 1.754 -5.803 1.00 94.81 200 LYS A O 1
ATOM 1604 N N . GLY A 1 201 ? 23.509 1.847 -7.836 1.00 95.19 201 GLY A N 1
ATOM 1605 C CA . GLY A 1 201 ? 22.371 1.378 -8.632 1.00 95.19 201 GLY A CA 1
ATOM 1606 C C . GLY A 1 201 ? 21.481 2.512 -9.136 1.00 95.19 201 GLY A C 1
ATOM 1607 O O . GLY A 1 201 ? 21.609 3.658 -8.701 1.00 95.19 201 GLY A O 1
ATOM 1608 N N . ASN A 1 202 ? 20.567 2.184 -10.050 1.00 96.19 202 ASN A N 1
ATOM 1609 C CA . ASN A 1 202 ? 19.664 3.149 -10.669 1.00 96.19 202 ASN A CA 1
ATOM 1610 C C . ASN A 1 202 ? 18.218 2.922 -10.225 1.00 96.19 202 ASN A C 1
ATOM 1612 O O . ASN A 1 202 ? 17.769 1.797 -10.017 1.00 96.19 202 ASN A O 1
ATOM 1616 N N . ILE A 1 203 ? 17.465 4.016 -10.102 1.00 95.19 203 ILE A N 1
ATOM 1617 C CA . ILE A 1 203 ? 16.050 3.983 -9.730 1.00 95.19 203 ILE A CA 1
ATOM 1618 C C . ILE A 1 203 ? 15.219 3.695 -10.993 1.00 95.19 203 ILE A C 1
ATOM 1620 O O . ILE A 1 203 ? 15.156 4.562 -11.868 1.00 95.19 203 ILE A O 1
ATOM 1624 N N . PRO A 1 204 ? 14.523 2.546 -11.096 1.00 94.19 204 PRO A N 1
ATOM 1625 C CA . PRO A 1 204 ? 13.645 2.279 -12.230 1.00 94.19 204 PRO A CA 1
ATOM 1626 C C . PRO A 1 204 ? 12.451 3.241 -12.249 1.00 94.19 204 PRO A C 1
ATOM 1628 O O . PRO A 1 204 ? 12.057 3.808 -11.224 1.00 94.19 204 PRO A O 1
ATOM 1631 N N . HIS A 1 205 ? 11.810 3.407 -13.409 1.00 91.94 205 HIS A N 1
ATOM 1632 C CA . HIS A 1 205 ? 10.574 4.194 -13.476 1.00 91.94 205 HIS A CA 1
ATOM 1633 C C . HIS A 1 205 ? 9.409 3.498 -12.759 1.00 91.94 205 HIS A C 1
ATOM 1635 O O . HIS A 1 205 ? 8.592 4.170 -12.125 1.00 91.94 205 HIS A O 1
ATOM 1641 N N . LEU A 1 206 ? 9.341 2.164 -12.819 1.00 94.12 206 LEU A N 1
ATOM 1642 C CA . LEU A 1 206 ? 8.470 1.353 -11.971 1.00 94.12 206 LEU A CA 1
ATOM 1643 C C . LEU A 1 206 ? 9.134 1.206 -10.594 1.00 94.12 206 LEU A C 1
ATOM 1645 O O . LEU A 1 206 ? 9.838 0.242 -10.333 1.00 94.12 206 LEU A O 1
ATOM 1649 N N . ASN A 1 207 ? 8.981 2.206 -9.726 1.00 93.69 207 ASN A N 1
ATOM 1650 C CA . ASN A 1 207 ? 9.599 2.243 -8.384 1.00 93.69 207 ASN A CA 1
ATOM 1651 C C . ASN A 1 207 ? 8.582 2.336 -7.242 1.00 93.69 207 ASN A C 1
ATOM 1653 O O . ASN A 1 207 ? 8.907 2.664 -6.101 1.00 93.69 207 ASN A O 1
ATOM 1657 N N . ALA A 1 208 ? 7.317 2.140 -7.570 1.00 92.94 208 ALA A N 1
ATOM 1658 C CA . ALA A 1 208 ? 6.201 2.331 -6.680 1.00 92.94 208 ALA A CA 1
ATOM 1659 C C . ALA A 1 208 ? 5.833 1.042 -5.955 1.00 92.94 208 ALA A C 1
ATOM 1661 O O . ALA A 1 208 ? 5.454 0.072 -6.600 1.00 92.94 208 ALA A O 1
ATOM 1662 N N . LEU A 1 209 ? 5.774 1.081 -4.621 1.00 95.38 209 LEU A N 1
ATOM 1663 C CA . LEU A 1 209 ? 5.163 -0.011 -3.859 1.00 95.38 209 LEU A CA 1
ATOM 1664 C C . LEU A 1 209 ? 3.716 -0.293 -4.314 1.00 95.38 209 LEU A C 1
ATOM 1666 O O . LEU A 1 209 ? 3.317 -1.448 -4.356 1.00 95.38 209 LEU A O 1
ATOM 1670 N N . SER A 1 210 ? 2.936 0.741 -4.660 1.00 96.94 210 SER A N 1
ATOM 1671 C CA . SER A 1 210 ? 1.552 0.576 -5.130 1.00 96.94 210 SER A CA 1
ATOM 1672 C C . SER A 1 210 ? 1.458 -0.269 -6.402 1.00 96.94 210 SER A C 1
ATOM 1674 O O . SER A 1 210 ? 0.651 -1.189 -6.437 1.00 96.94 210 SER A O 1
ATOM 1676 N N . ASP A 1 211 ? 2.311 -0.004 -7.394 1.00 97.50 211 ASP A N 1
ATOM 1677 C CA . ASP A 1 211 ? 2.317 -0.740 -8.663 1.00 97.50 211 ASP A CA 1
ATOM 1678 C C . ASP A 1 211 ? 2.852 -2.172 -8.487 1.00 97.50 211 ASP A C 1
ATOM 1680 O O . ASP A 1 211 ? 2.299 -3.121 -9.035 1.00 97.50 211 ASP A O 1
ATOM 1684 N N . ILE A 1 212 ? 3.899 -2.362 -7.675 1.00 97.94 212 ILE A N 1
ATOM 1685 C CA . ILE A 1 212 ? 4.455 -3.702 -7.431 1.00 97.94 212 ILE A CA 1
ATOM 1686 C C . ILE A 1 212 ? 3.454 -4.584 -6.677 1.00 97.94 212 ILE A C 1
ATOM 1688 O O . ILE A 1 212 ? 3.177 -5.709 -7.090 1.00 97.94 212 ILE A O 1
ATOM 1692 N N . VAL A 1 213 ? 2.839 -4.067 -5.610 1.00 98.25 213 VAL A N 1
ATOM 1693 C CA . VAL A 1 213 ? 1.828 -4.829 -4.858 1.00 98.25 213 VAL A CA 1
ATOM 1694 C C . VAL A 1 213 ? 0.563 -5.061 -5.676 1.00 98.25 213 VAL A C 1
ATOM 1696 O O . VAL A 1 213 ? -0.099 -6.078 -5.483 1.00 98.25 213 VAL A O 1
ATOM 1699 N N . PHE A 1 214 ? 0.233 -4.175 -6.618 1.00 98.56 214 PHE A N 1
ATOM 1700 C CA . PHE A 1 214 ? -0.841 -4.434 -7.569 1.00 98.56 214 PHE A CA 1
ATOM 1701 C C . PHE A 1 214 ? -0.587 -5.717 -8.371 1.00 98.56 214 PHE A C 1
ATOM 1703 O O . PHE A 1 214 ? -1.469 -6.576 -8.431 1.00 98.56 214 PHE A O 1
ATOM 1710 N N . PHE A 1 215 ? 0.620 -5.898 -8.915 1.00 98.38 215 PHE A N 1
ATOM 1711 C CA . PHE A 1 215 ? 0.970 -7.123 -9.637 1.00 98.38 215 PHE A CA 1
ATOM 1712 C C . PHE A 1 215 ? 0.978 -8.360 -8.732 1.00 98.38 215 PHE A C 1
ATOM 1714 O O . PHE A 1 215 ? 0.443 -9.396 -9.126 1.00 98.38 215 PHE A O 1
ATOM 1721 N N . GLN A 1 216 ? 1.491 -8.251 -7.501 1.00 98.12 216 GLN A N 1
ATOM 1722 C CA . GLN A 1 216 ? 1.422 -9.341 -6.516 1.00 98.12 216 GLN A CA 1
ATOM 1723 C C . GLN A 1 216 ? -0.036 -9.732 -6.204 1.00 98.12 216 GLN A C 1
ATOM 1725 O O . GLN A 1 216 ? -0.379 -10.914 -6.195 1.00 98.12 216 GLN A O 1
ATOM 1730 N N . TRP A 1 217 ? -0.922 -8.747 -6.016 1.00 98.56 217 TRP A N 1
ATOM 1731 C CA . TRP A 1 217 ? -2.349 -8.967 -5.766 1.00 98.56 217 TRP A CA 1
ATOM 1732 C C . TRP A 1 217 ? -3.054 -9.647 -6.943 1.00 98.56 217 TRP A C 1
ATOM 1734 O O . TRP A 1 217 ? -3.776 -10.624 -6.737 1.00 98.56 217 TRP A O 1
ATOM 1744 N N . LEU A 1 218 ? -2.838 -9.166 -8.173 1.00 98.06 218 LEU A N 1
ATOM 1745 C CA . LEU A 1 218 ? -3.431 -9.769 -9.368 1.00 98.06 218 LEU A CA 1
ATOM 1746 C C . LEU A 1 218 ? -2.966 -11.209 -9.574 1.00 98.06 218 LEU A C 1
ATOM 1748 O O . LEU A 1 218 ? -3.794 -12.082 -9.832 1.00 98.06 218 LEU A O 1
ATOM 1752 N N . GLN A 1 219 ? -1.666 -11.461 -9.415 1.00 96.69 219 GLN A N 1
ATOM 1753 C CA . GLN A 1 219 ? -1.095 -12.795 -9.556 1.00 96.69 219 GLN A CA 1
ATOM 1754 C C . GLN A 1 219 ? -1.680 -13.754 -8.514 1.00 96.69 219 GLN A C 1
ATOM 1756 O O . GLN A 1 219 ? -2.087 -14.865 -8.850 1.00 96.69 219 GLN A O 1
ATOM 1761 N N . ALA A 1 220 ? -1.786 -13.317 -7.258 1.00 97.62 220 ALA A N 1
ATOM 1762 C CA . ALA A 1 220 ? -2.397 -14.107 -6.195 1.00 97.62 220 ALA A CA 1
ATOM 1763 C C . ALA A 1 220 ? -3.879 -14.404 -6.490 1.00 97.62 220 ALA A C 1
ATOM 1765 O O . ALA A 1 220 ? -4.319 -15.550 -6.401 1.00 97.62 220 ALA A O 1
ATOM 1766 N N . CYS A 1 221 ? -4.642 -13.392 -6.915 1.00 98.31 221 CYS A N 1
ATOM 1767 C CA . CYS A 1 221 ? -6.038 -13.555 -7.319 1.00 98.31 221 CYS A CA 1
ATOM 1768 C C . CYS A 1 221 ? -6.195 -14.546 -8.477 1.00 98.31 221 CYS A C 1
ATOM 1770 O O . CYS A 1 221 ? -7.117 -15.358 -8.463 1.00 98.31 221 CYS A O 1
ATOM 1772 N N . GLN A 1 222 ? -5.287 -14.524 -9.455 1.00 97.06 222 GLN A N 1
ATOM 1773 C CA . GLN A 1 222 ? -5.282 -15.483 -10.556 1.00 97.06 222 GLN A CA 1
ATOM 1774 C C . GLN A 1 222 ? -5.005 -16.912 -10.067 1.00 97.06 222 GLN A C 1
ATOM 1776 O O . GLN A 1 222 ? -5.723 -17.833 -10.462 1.00 97.06 222 GLN A O 1
ATOM 1781 N N . LEU A 1 223 ? -4.003 -17.094 -9.199 1.00 95.44 223 LEU A N 1
ATOM 1782 C CA . LEU A 1 223 ? -3.640 -18.395 -8.625 1.00 95.44 223 LEU A CA 1
ATOM 1783 C C . LEU A 1 223 ? -4.805 -19.019 -7.842 1.00 95.44 223 LEU A C 1
ATOM 1785 O O . LEU A 1 223 ? -5.091 -20.204 -8.011 1.00 95.44 223 LEU A O 1
ATOM 1789 N N . ASP A 1 224 ? -5.513 -18.212 -7.050 1.00 96.81 224 ASP A N 1
ATOM 1790 C CA . ASP A 1 224 ? -6.621 -18.671 -6.202 1.00 96.81 224 ASP A CA 1
ATOM 1791 C C . ASP A 1 224 ? -8.004 -18.537 -6.871 1.00 96.81 224 ASP A C 1
ATOM 1793 O O 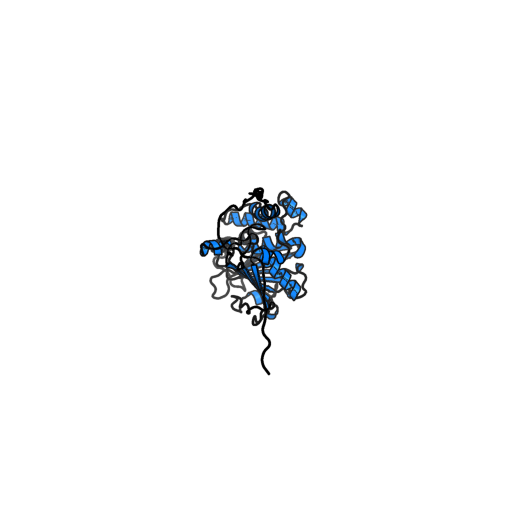. ASP A 1 224 ? -9.026 -18.878 -6.274 1.00 96.81 224 ASP A O 1
ATOM 1797 N N . LYS A 1 225 ? -8.061 -18.066 -8.127 1.00 97.75 225 LYS A N 1
ATOM 1798 C CA . LYS A 1 225 ? -9.299 -17.827 -8.897 1.00 97.75 225 LYS A CA 1
ATOM 1799 C C . LYS A 1 225 ? -10.293 -16.908 -8.168 1.00 97.75 225 LYS A C 1
ATOM 1801 O O . LYS A 1 225 ? -11.505 -17.138 -8.164 1.00 97.75 225 LYS A O 1
ATOM 1806 N N . VAL A 1 226 ? -9.773 -15.850 -7.556 1.00 98.12 226 VAL A N 1
ATOM 1807 C CA . VAL A 1 226 ? -10.526 -14.831 -6.816 1.00 98.12 226 VAL A CA 1
ATOM 1808 C C . VAL A 1 226 ? -10.658 -13.564 -7.665 1.00 98.12 226 VAL A C 1
ATOM 1810 O O . VAL A 1 226 ? -9.738 -13.184 -8.377 1.00 98.12 226 VAL A O 1
ATOM 1813 N N . ASP A 1 227 ? -11.806 -12.888 -7.590 1.00 98.25 227 ASP A N 1
ATOM 1814 C CA . ASP A 1 227 ? -11.988 -11.569 -8.209 1.00 98.25 227 ASP A CA 1
ATOM 1815 C C . ASP A 1 227 ? -11.094 -10.519 -7.507 1.00 98.25 227 ASP A C 1
ATOM 1817 O O . ASP A 1 227 ? -11.266 -10.311 -6.298 1.00 98.25 227 ASP A O 1
ATOM 1821 N N . PRO A 1 228 ? -10.197 -9.811 -8.228 1.00 98.00 228 PRO A N 1
ATOM 1822 C CA . PRO A 1 228 ? -9.350 -8.760 -7.662 1.00 98.00 228 PRO A CA 1
ATOM 1823 C C . PRO A 1 228 ? -10.102 -7.642 -6.931 1.00 98.00 228 PRO A C 1
ATOM 1825 O O . PRO A 1 228 ? -9.520 -6.976 -6.071 1.00 98.00 228 PRO A O 1
ATOM 1828 N N . LYS A 1 229 ? -11.397 -7.448 -7.208 1.00 98.25 229 LYS A N 1
ATOM 1829 C CA . LYS A 1 229 ? -12.255 -6.482 -6.505 1.00 98.25 229 LYS A CA 1
ATOM 1830 C C . LYS A 1 229 ? -12.578 -6.886 -5.067 1.00 98.25 229 LYS A C 1
ATOM 1832 O O . LYS A 1 229 ? -13.151 -6.090 -4.328 1.00 98.25 229 LYS A O 1
ATOM 1837 N N . LYS A 1 230 ? -12.226 -8.096 -4.623 1.00 97.69 230 LYS A N 1
ATOM 1838 C CA . LYS A 1 230 ? -12.507 -8.583 -3.259 1.00 97.69 230 LYS A CA 1
ATOM 1839 C C . LYS A 1 230 ? -11.523 -8.094 -2.191 1.00 97.69 230 LYS A C 1
ATOM 1841 O O . LYS A 1 230 ? -11.640 -8.528 -1.048 1.00 97.69 230 LYS A O 1
ATOM 1846 N N . LEU A 1 231 ? -10.598 -7.190 -2.520 1.00 98.50 231 LEU A N 1
ATOM 1847 C CA . LEU A 1 231 ? -9.700 -6.566 -1.545 1.00 98.50 231 LEU A CA 1
ATOM 1848 C C . LEU A 1 231 ? -10.494 -5.788 -0.473 1.00 98.50 231 LEU A C 1
ATOM 1850 O O . LEU A 1 231 ? -11.320 -4.930 -0.797 1.00 98.50 231 LEU A O 1
ATOM 1854 N N . LYS A 1 232 ? -10.234 -6.099 0.802 1.00 98.25 232 LYS A N 1
ATOM 1855 C CA . LYS A 1 232 ? -10.967 -5.620 1.991 1.00 98.25 232 LYS A CA 1
ATOM 1856 C C . LYS A 1 232 ? -10.069 -5.051 3.081 1.00 98.25 232 LYS A C 1
ATOM 1858 O O . LYS A 1 232 ? -10.537 -4.254 3.892 1.00 98.25 232 LYS A O 1
ATOM 1863 N N . VAL A 1 233 ? -8.806 -5.460 3.150 1.00 98.25 233 VAL A N 1
ATOM 1864 C CA . VAL A 1 233 ? -7.932 -5.044 4.247 1.00 98.25 233 VAL A CA 1
ATOM 1865 C C . VAL A 1 233 ? -6.466 -5.018 3.840 1.00 98.25 233 VAL A C 1
ATOM 1867 O O . VAL A 1 233 ? -5.990 -5.865 3.086 1.00 98.25 23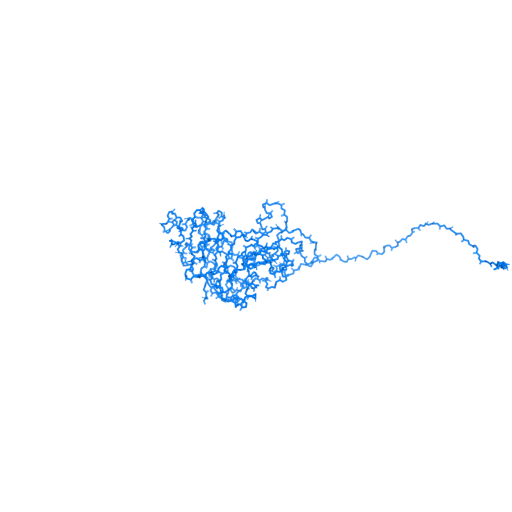3 VAL A O 1
ATOM 1870 N N . ALA A 1 234 ? -5.749 -4.028 4.364 1.00 98.19 234 ALA A N 1
ATOM 1871 C CA . ALA A 1 234 ? -4.305 -3.917 4.240 1.00 98.19 234 ALA A CA 1
ATOM 1872 C C . ALA A 1 234 ? -3.667 -3.757 5.625 1.00 98.19 234 ALA A C 1
ATOM 1874 O O . ALA A 1 234 ? -4.014 -2.840 6.373 1.00 98.19 234 ALA A O 1
ATOM 1875 N N . TYR A 1 235 ? -2.714 -4.623 5.951 1.00 96.88 235 TYR A N 1
ATOM 1876 C CA . TYR A 1 235 ? -1.955 -4.591 7.197 1.00 96.88 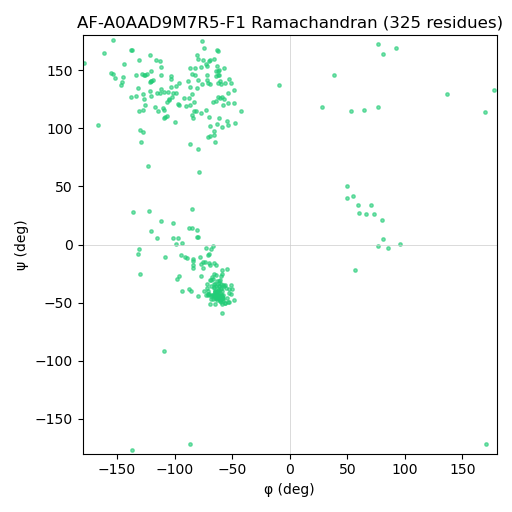235 TYR A CA 1
ATOM 1877 C C . TYR A 1 235 ? -0.537 -4.084 6.937 1.00 96.88 235 TYR A C 1
ATOM 1879 O O . TYR A 1 235 ? 0.137 -4.572 6.038 1.00 96.88 235 TYR A O 1
ATOM 1887 N N . ARG A 1 236 ? -0.065 -3.117 7.724 1.00 95.38 236 ARG A N 1
ATOM 1888 C CA . ARG A 1 236 ? 1.343 -2.695 7.765 1.00 95.38 236 ARG A CA 1
ATOM 1889 C C . ARG A 1 236 ? 1.917 -3.158 9.086 1.00 95.38 236 ARG A C 1
ATOM 1891 O O . ARG A 1 236 ? 1.456 -2.690 10.125 1.00 95.38 236 ARG A O 1
ATOM 1898 N N . LEU A 1 237 ? 2.880 -4.062 9.054 1.00 91.62 237 LEU A N 1
ATOM 1899 C CA . LEU A 1 237 ? 3.432 -4.654 10.266 1.00 91.62 237 LEU A CA 1
ATOM 1900 C C . LEU A 1 237 ? 4.870 -4.191 10.460 1.00 91.62 237 LEU A C 1
ATOM 1902 O O . LEU A 1 237 ? 5.532 -3.811 9.501 1.00 91.62 237 LEU A O 1
ATOM 1906 N N . THR A 1 238 ? 5.315 -4.161 11.716 1.00 89.62 238 THR A N 1
ATOM 1907 C CA . THR A 1 238 ? 6.698 -3.821 12.086 1.00 89.62 238 THR A CA 1
ATOM 1908 C C . THR A 1 238 ? 7.190 -2.532 11.416 1.00 89.62 238 THR A C 1
ATOM 1910 O O . THR A 1 238 ? 8.251 -2.477 10.801 1.00 89.62 238 THR A O 1
ATOM 1913 N N . ILE A 1 239 ? 6.403 -1.456 11.508 1.00 93.81 239 ILE A N 1
ATOM 1914 C CA . ILE A 1 239 ? 6.783 -0.176 10.904 1.00 93.81 239 ILE A CA 1
ATOM 1915 C C . ILE A 1 239 ? 8.044 0.325 11.603 1.00 93.81 239 ILE A C 1
ATOM 1917 O O . ILE A 1 239 ? 8.021 0.518 12.815 1.00 93.81 239 ILE A O 1
ATOM 1921 N N . ILE A 1 240 ? 9.111 0.590 10.848 1.00 93.31 240 ILE A N 1
ATOM 1922 C CA . ILE A 1 240 ? 10.385 1.120 11.374 1.00 93.31 240 ILE A CA 1
ATOM 1923 C C . ILE A 1 240 ? 10.639 2.588 10.993 1.00 93.31 240 ILE A C 1
ATOM 1925 O O . ILE A 1 240 ? 11.560 3.225 11.500 1.00 93.31 240 ILE A O 1
ATOM 1929 N N . THR A 1 241 ? 9.845 3.156 10.080 1.00 94.38 241 THR A N 1
ATOM 1930 C CA . THR A 1 241 ? 10.070 4.519 9.577 1.00 94.38 241 THR A CA 1
ATOM 1931 C C . THR A 1 241 ? 9.704 5.573 10.618 1.00 94.38 241 THR A C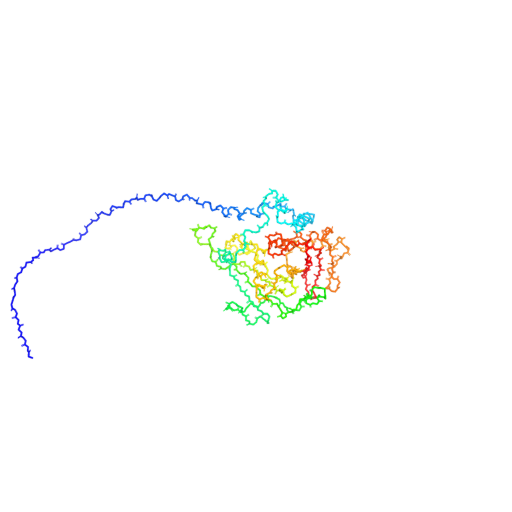 1
ATOM 1933 O O . THR A 1 241 ? 8.527 5.771 10.932 1.00 94.38 241 THR A O 1
ATOM 1936 N N . ARG A 1 242 ? 10.711 6.329 11.068 1.00 94.75 242 ARG A N 1
ATOM 1937 C CA . ARG A 1 242 ? 10.580 7.333 12.132 1.00 94.75 242 ARG A CA 1
ATOM 1938 C C . ARG A 1 242 ? 9.487 8.376 11.884 1.00 94.75 242 ARG A C 1
ATOM 1940 O O . ARG A 1 242 ? 8.660 8.597 12.754 1.00 94.75 242 ARG A O 1
ATOM 1947 N N . SER A 1 243 ? 9.404 8.947 10.684 1.00 95.56 243 SER A N 1
ATOM 1948 C CA . SER A 1 243 ? 8.379 9.961 10.378 1.00 95.56 243 SER A CA 1
ATOM 1949 C C . SER A 1 243 ? 6.944 9.419 10.438 1.00 95.56 243 SER A C 1
ATOM 1951 O O . SER A 1 243 ? 5.998 10.167 10.694 1.00 95.56 243 SER A O 1
ATOM 1953 N N . THR A 1 244 ? 6.761 8.112 10.216 1.00 97.06 244 THR A N 1
ATOM 1954 C CA . THR A 1 244 ? 5.462 7.453 10.410 1.00 97.06 244 THR A CA 1
ATOM 1955 C C . THR A 1 244 ? 5.175 7.276 11.900 1.00 97.06 244 THR A C 1
ATOM 1957 O O . THR A 1 244 ? 4.052 7.540 12.316 1.00 97.06 244 THR A O 1
ATOM 1960 N N . TRP A 1 245 ? 6.177 6.913 12.709 1.00 96.75 245 TRP A N 1
ATOM 1961 C CA . TRP A 1 245 ? 6.036 6.848 14.169 1.00 96.75 245 TRP A CA 1
ATOM 1962 C C . TRP A 1 245 ? 5.640 8.186 14.762 1.00 96.75 245 TRP A C 1
ATOM 1964 O O . TRP A 1 245 ? 4.637 8.242 15.455 1.00 96.75 245 TRP A O 1
ATOM 1974 N N . ASP A 1 246 ? 6.355 9.259 14.423 1.00 97.12 246 ASP A N 1
ATOM 1975 C CA . ASP A 1 246 ? 6.072 10.584 14.978 1.00 97.12 246 ASP A CA 1
ATOM 1976 C C . ASP A 1 246 ? 4.634 11.032 14.636 1.00 97.12 246 ASP A C 1
ATOM 1978 O O . ASP A 1 246 ? 3.956 11.662 15.445 1.00 97.12 246 ASP A O 1
ATOM 1982 N N . THR A 1 247 ? 4.124 10.648 13.456 1.00 98.56 247 THR A N 1
ATOM 1983 C CA . THR A 1 247 ? 2.722 10.895 13.073 1.00 98.56 247 THR A CA 1
ATOM 1984 C C . THR A 1 247 ? 1.743 10.067 13.913 1.00 98.56 247 THR A C 1
ATOM 1986 O O . THR A 1 247 ? 0.729 10.599 14.360 1.00 98.56 247 THR A O 1
ATOM 1989 N N . ILE A 1 248 ? 2.034 8.781 14.137 1.00 98.31 248 ILE A N 1
ATOM 1990 C CA . ILE A 1 248 ? 1.198 7.886 14.952 1.00 98.31 248 ILE A CA 1
ATOM 1991 C C . ILE A 1 248 ? 1.197 8.324 16.423 1.00 98.31 248 ILE A C 1
ATOM 1993 O O . ILE A 1 248 ? 0.133 8.375 17.033 1.00 98.31 248 ILE A O 1
ATOM 1997 N N . ASP A 1 249 ? 2.357 8.676 16.978 1.00 97.38 249 ASP A N 1
ATOM 1998 C CA . ASP A 1 249 ? 2.506 9.159 18.353 1.00 97.38 249 ASP A CA 1
ATOM 1999 C C . ASP A 1 249 ? 1.658 10.417 18.577 1.00 97.38 249 ASP A C 1
ATOM 2001 O O . ASP A 1 249 ? 0.917 10.507 19.556 1.00 97.38 249 ASP A O 1
ATOM 2005 N N . LEU A 1 250 ? 1.711 11.374 17.643 1.00 97.81 250 LEU A N 1
ATOM 2006 C CA . LEU A 1 250 ? 0.879 12.576 17.702 1.00 97.81 250 LEU A CA 1
ATOM 2007 C C . LEU A 1 250 ? -0.614 12.258 17.564 1.00 97.81 250 LEU A C 1
ATOM 2009 O O . LEU A 1 250 ? -1.412 12.816 18.313 1.00 97.81 250 LEU A O 1
ATOM 2013 N N . ALA A 1 251 ? -0.991 11.338 16.672 1.00 98.31 251 ALA A N 1
ATOM 2014 C CA . ALA A 1 251 ? -2.382 10.917 16.521 1.00 98.31 251 ALA A CA 1
ATOM 2015 C C . ALA A 1 251 ? -2.931 10.265 17.806 1.00 98.31 251 ALA A C 1
ATOM 2017 O O . ALA A 1 251 ? -4.026 10.589 18.266 1.00 98.31 251 ALA A O 1
ATOM 2018 N N . LEU A 1 252 ? -2.150 9.381 18.434 1.00 98.06 252 LEU A N 1
ATOM 2019 C CA . LEU A 1 252 ? -2.501 8.763 19.715 1.00 98.06 252 LEU A CA 1
ATOM 2020 C C . LEU A 1 252 ? -2.610 9.811 20.827 1.00 98.06 252 LEU A C 1
ATOM 2022 O O . LEU A 1 252 ? -3.611 9.831 21.546 1.00 98.06 252 LEU A O 1
ATOM 2026 N N . LYS A 1 253 ? -1.639 10.725 20.921 1.00 97.25 253 LYS A N 1
ATOM 2027 C CA . LYS A 1 253 ? -1.633 11.796 21.922 1.00 97.25 253 LYS A CA 1
ATOM 2028 C C . LYS A 1 253 ? -2.849 12.716 21.795 1.00 97.25 253 LYS A C 1
ATOM 2030 O O . LYS A 1 253 ? -3.484 13.002 22.806 1.00 97.25 253 LYS A O 1
ATOM 2035 N N . ASN A 1 254 ? -3.201 13.141 20.581 1.00 97.06 254 ASN A N 1
ATOM 2036 C CA . ASN A 1 254 ? -4.391 13.967 20.335 1.00 97.06 254 ASN A CA 1
ATOM 2037 C C . ASN A 1 254 ? -5.684 13.257 20.758 1.00 97.06 254 ASN A C 1
ATOM 2039 O O . ASN A 1 254 ? -6.634 13.893 21.207 1.00 97.06 254 ASN A O 1
ATOM 2043 N N . ALA A 1 255 ? -5.694 11.928 20.679 1.00 95.69 255 ALA A N 1
ATOM 2044 C CA . ALA A 1 255 ? -6.795 11.088 21.122 1.00 95.69 255 ALA A CA 1
ATOM 2045 C C . ALA A 1 255 ? -6.721 10.686 22.607 1.00 95.69 255 ALA A C 1
ATOM 2047 O O . ALA A 1 255 ? -7.439 9.772 23.018 1.00 95.69 255 ALA A O 1
ATOM 2048 N N . ASN A 1 256 ? -5.873 11.350 23.403 1.00 94.56 256 ASN A N 1
ATOM 2049 C CA . ASN A 1 256 ? -5.631 11.084 24.825 1.00 94.56 256 ASN A CA 1
ATOM 2050 C C . ASN A 1 256 ? -5.122 9.661 25.123 1.00 94.56 256 ASN A C 1
ATOM 2052 O O . ASN A 1 256 ? -5.434 9.083 26.164 1.00 94.56 256 ASN A O 1
ATOM 2056 N N . HIS A 1 257 ? -4.326 9.091 24.216 1.00 92.75 257 HIS A N 1
ATOM 2057 C CA . HIS A 1 257 ? -3.594 7.846 24.437 1.00 92.75 257 HIS A CA 1
ATOM 2058 C C . HIS A 1 257 ? -2.102 8.136 24.626 1.00 92.75 257 HIS A C 1
ATOM 2060 O O . HIS A 1 257 ? -1.408 8.503 23.682 1.00 92.75 257 HIS A O 1
ATOM 2066 N N . GLU A 1 258 ? -1.599 7.943 25.847 1.00 85.19 258 GLU A N 1
ATOM 2067 C CA . GLU A 1 258 ? -0.176 8.140 26.170 1.00 85.19 258 GLU A CA 1
ATOM 2068 C C . GLU A 1 258 ? 0.713 6.985 25.697 1.00 85.19 258 GLU A C 1
ATOM 2070 O O . GLU A 1 258 ? 1.895 7.175 25.422 1.00 85.19 258 GLU A O 1
ATOM 2075 N N . LEU A 1 259 ? 0.141 5.782 25.596 1.00 86.50 259 LEU A N 1
ATOM 2076 C CA . LEU A 1 259 ? 0.837 4.573 25.175 1.00 86.50 259 LEU A CA 1
ATOM 2077 C C . LEU A 1 259 ? 0.113 3.921 24.004 1.00 86.50 259 LEU A C 1
ATOM 2079 O O . LEU A 1 259 ? -1.118 3.908 23.925 1.00 86.50 259 LEU A O 1
ATOM 2083 N N . ALA A 1 260 ? 0.905 3.326 23.117 1.00 87.12 260 ALA A N 1
ATOM 2084 C CA . ALA A 1 260 ? 0.385 2.504 22.044 1.00 87.12 260 ALA A CA 1
ATOM 2085 C C . ALA A 1 260 ? -0.353 1.284 22.618 1.00 87.12 260 ALA A C 1
ATOM 2087 O O . ALA A 1 260 ? 0.230 0.542 23.415 1.00 87.12 260 ALA A O 1
ATOM 2088 N N . PRO A 1 261 ? -1.610 1.042 22.221 1.00 93.75 261 PRO A N 1
ATOM 2089 C CA . PRO A 1 261 ? -2.354 -0.101 22.720 1.00 93.75 261 PRO A CA 1
ATOM 2090 C C . PRO A 1 261 ? -1.839 -1.419 22.128 1.00 93.75 261 PRO A C 1
ATOM 2092 O O . PRO A 1 261 ? -1.293 -1.459 21.024 1.00 93.75 261 PRO A O 1
ATOM 2095 N N . GLY A 1 262 ? -2.071 -2.518 22.847 1.00 93.38 262 GLY A N 1
ATOM 2096 C CA . GLY A 1 262 ? -1.958 -3.868 22.292 1.00 93.38 262 GLY A CA 1
ATOM 2097 C C . GLY A 1 262 ? -3.140 -4.217 21.380 1.00 93.38 262 GLY A C 1
ATOM 2098 O O . GLY A 1 262 ? -4.149 -3.514 21.369 1.00 93.38 262 GLY A O 1
ATOM 2099 N N . TRP A 1 263 ? -3.040 -5.331 20.649 1.00 92.06 263 TRP A N 1
ATOM 2100 C CA . TRP A 1 263 ? -4.038 -5.775 19.660 1.00 92.06 263 TRP A CA 1
ATOM 2101 C C . TRP A 1 263 ? -5.500 -5.763 20.145 1.00 92.06 263 TRP A C 1
ATOM 2103 O O . TRP A 1 263 ? -6.378 -5.230 19.458 1.00 92.06 263 TRP A O 1
ATOM 2113 N N . GLU A 1 264 ? -5.759 -6.317 21.334 1.00 90.50 264 GLU A N 1
ATOM 2114 C CA . GLU A 1 264 ? -7.117 -6.424 21.896 1.00 90.50 264 GLU A CA 1
ATOM 2115 C C . GLU A 1 264 ? -7.755 -5.049 22.145 1.00 90.50 264 GLU A C 1
ATOM 2117 O O . GLU A 1 264 ? -8.958 -4.884 21.978 1.00 90.50 264 GLU A O 1
ATOM 2122 N N . ASN A 1 265 ? -6.936 -4.040 22.460 1.00 92.12 265 ASN A N 1
ATOM 2123 C CA . ASN A 1 265 ? -7.366 -2.674 22.773 1.00 92.12 265 ASN A CA 1
ATOM 2124 C C . ASN A 1 265 ? -6.942 -1.661 21.698 1.00 92.12 265 ASN A C 1
ATOM 2126 O O . ASN A 1 265 ? -6.822 -0.468 21.985 1.00 92.12 265 ASN A O 1
ATOM 2130 N N . ARG A 1 266 ? -6.649 -2.134 20.477 1.00 94.19 266 ARG A N 1
ATOM 2131 C CA . ARG A 1 266 ? -6.118 -1.311 19.382 1.00 94.19 266 ARG A CA 1
ATOM 2132 C C . ARG A 1 266 ? -6.955 -0.051 19.164 1.00 94.19 266 ARG A C 1
ATOM 2134 O O . ARG A 1 266 ? -8.185 -0.097 19.178 1.00 94.19 266 ARG A O 1
ATOM 2141 N N . LYS A 1 267 ? -6.288 1.076 18.918 1.00 96.81 267 LYS A N 1
ATOM 2142 C CA . LYS A 1 267 ? -6.969 2.354 18.700 1.00 96.81 267 LYS A CA 1
ATOM 2143 C C . LYS A 1 267 ? -7.419 2.438 17.252 1.00 96.81 267 LYS A C 1
ATOM 2145 O O . LYS A 1 267 ? -6.591 2.332 16.355 1.00 96.81 267 LYS A O 1
ATOM 2150 N N . VAL A 1 268 ? -8.713 2.635 17.031 1.00 97.44 268 VAL A N 1
ATOM 2151 C CA . VAL A 1 268 ? -9.281 2.834 15.695 1.00 97.44 268 VAL A CA 1
ATOM 2152 C C . VAL A 1 268 ? -9.553 4.315 15.483 1.00 97.44 268 VAL A C 1
ATOM 2154 O O . VAL A 1 268 ? -10.177 4.948 16.332 1.00 97.44 268 VAL A O 1
ATOM 2157 N N . PHE A 1 269 ? -9.089 4.832 14.349 1.00 98.56 269 PHE A N 1
ATOM 2158 C CA . PHE A 1 269 ? -9.387 6.170 13.861 1.00 98.56 269 PHE A CA 1
ATOM 2159 C C . PHE A 1 269 ? -10.170 6.081 12.560 1.00 98.56 269 PHE A C 1
ATOM 2161 O O . PHE A 1 269 ? -9.769 5.369 11.632 1.00 98.56 269 PHE A O 1
ATOM 2168 N N . THR A 1 270 ? -11.274 6.812 12.463 1.00 98.56 270 THR A N 1
ATOM 2169 C CA . THR A 1 270 ? -12.018 6.903 11.201 1.00 98.56 270 THR A CA 1
ATOM 2170 C C . THR A 1 270 ? -11.298 7.846 10.242 1.00 98.56 270 THR A C 1
ATOM 2172 O O . THR A 1 270 ? -10.637 8.792 10.663 1.00 98.56 270 THR A O 1
ATOM 2175 N N . MET A 1 271 ? -11.459 7.661 8.931 1.00 98.12 271 MET A N 1
ATOM 2176 C CA . MET A 1 271 ? -10.846 8.570 7.947 1.00 98.12 271 MET A CA 1
ATOM 2177 C C . MET A 1 271 ? -11.453 9.988 7.936 1.00 98.12 271 MET A C 1
ATOM 2179 O O . MET A 1 271 ? -10.976 10.854 7.208 1.00 98.12 271 MET A O 1
ATOM 2183 N N . LYS A 1 272 ? -12.500 10.235 8.737 1.00 97.38 272 LYS A N 1
ATOM 2184 C CA . LYS A 1 272 ? -13.079 11.570 8.958 1.00 97.38 272 LYS A CA 1
ATOM 2185 C C . LYS A 1 272 ? -12.341 12.360 10.042 1.00 97.38 272 LYS A C 1
ATOM 2187 O O . LYS A 1 272 ? -12.478 13.578 10.087 1.00 97.38 272 LYS A O 1
ATOM 2192 N N . GLU A 1 273 ? -11.608 11.670 10.909 1.00 98.56 273 GLU A N 1
ATOM 2193 C CA . GLU A 1 273 ? -10.799 12.270 11.967 1.00 98.56 273 GLU A CA 1
ATOM 2194 C C . GLU A 1 273 ? -9.449 12.724 11.407 1.00 98.56 273 GLU A C 1
ATOM 2196 O O . GLU A 1 273 ? -8.923 12.139 10.451 1.00 98.56 273 GLU A O 1
ATOM 2201 N N . ASP A 1 274 ? -8.863 13.749 12.023 1.00 98.62 274 ASP A N 1
ATOM 2202 C CA . ASP A 1 274 ? -7.542 14.237 11.630 1.00 98.62 274 ASP A CA 1
ATOM 2203 C C . ASP A 1 274 ? -6.473 13.173 11.867 1.00 98.62 274 ASP A C 1
ATOM 2205 O O . ASP A 1 274 ? -5.581 13.009 11.044 1.00 98.62 274 ASP A O 1
ATOM 2209 N N . GLU A 1 275 ? -6.603 12.385 12.929 1.00 98.69 275 GLU A N 1
ATOM 2210 C CA . GLU A 1 275 ? -5.736 11.257 13.271 1.00 98.69 275 GLU A CA 1
ATOM 2211 C C . GLU A 1 275 ? -5.724 10.197 12.163 1.00 98.69 275 GLU A C 1
ATOM 2213 O O . GLU A 1 275 ? -4.659 9.784 11.692 1.00 98.69 275 GLU A O 1
ATOM 2218 N N . GLY A 1 276 ? -6.910 9.792 11.697 1.00 98.75 276 GLY A N 1
ATOM 2219 C CA . GLY A 1 276 ? -7.052 8.824 10.613 1.00 98.75 276 GLY A CA 1
ATOM 2220 C C . GLY A 1 276 ? -6.470 9.355 9.303 1.00 98.75 276 GLY A C 1
ATOM 2221 O O . GLY A 1 276 ? -5.680 8.667 8.648 1.00 98.75 276 GLY A O 1
ATOM 2222 N N . ALA A 1 277 ? -6.787 10.606 8.954 1.00 98.69 277 ALA A N 1
ATOM 2223 C CA . ALA A 1 277 ? -6.241 11.263 7.770 1.00 98.69 277 ALA A CA 1
ATOM 2224 C C . ALA A 1 277 ? -4.714 11.445 7.854 1.00 98.69 277 ALA A C 1
ATOM 2226 O O . ALA A 1 277 ? -4.011 11.193 6.876 1.00 98.69 277 ALA A O 1
ATOM 2227 N N . ALA A 1 278 ? -4.169 11.820 9.012 1.00 98.81 278 ALA A N 1
ATOM 2228 C CA . ALA A 1 278 ? -2.732 11.969 9.216 1.00 98.81 278 ALA A CA 1
ATOM 2229 C C . ALA A 1 278 ? -2.002 10.643 8.983 1.00 98.81 278 ALA A C 1
ATOM 2231 O O . ALA A 1 278 ? -1.041 10.584 8.212 1.00 98.81 278 ALA A O 1
ATOM 2232 N N . ILE A 1 279 ? -2.493 9.552 9.576 1.00 98.81 279 ILE A N 1
ATOM 2233 C CA . ILE A 1 279 ? -1.911 8.220 9.380 1.00 98.81 279 ILE A CA 1
ATOM 2234 C C . ILE A 1 279 ? -2.017 7.795 7.909 1.00 98.81 279 ILE A C 1
ATOM 2236 O O . ILE A 1 279 ? -1.042 7.282 7.349 1.00 98.81 279 ILE A O 1
ATOM 2240 N N . LEU A 1 280 ? -3.143 8.073 7.243 1.00 98.75 280 LEU A N 1
ATOM 2241 C CA . LEU A 1 280 ? -3.292 7.835 5.807 1.00 98.75 280 LEU A CA 1
ATOM 2242 C C . LEU A 1 280 ? -2.288 8.646 4.966 1.00 98.75 280 LEU A C 1
ATOM 2244 O O . LEU A 1 280 ? -1.780 8.151 3.962 1.00 98.75 280 LEU A O 1
ATOM 2248 N N . GLY A 1 281 ? -1.957 9.870 5.380 1.00 98.12 281 GLY A N 1
ATOM 2249 C CA . GLY A 1 281 ? -0.993 10.741 4.703 1.00 98.12 281 GLY A CA 1
ATOM 2250 C C . GLY A 1 281 ? 0.471 10.288 4.802 1.00 98.12 281 GL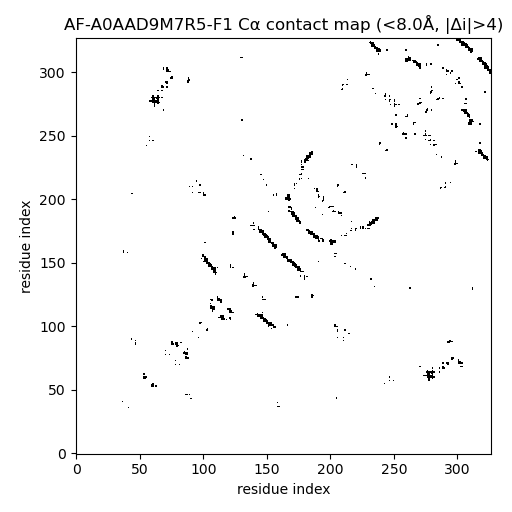Y A C 1
ATOM 2251 O O . GLY A 1 281 ? 1.316 10.752 4.022 1.00 98.12 281 GLY A O 1
ATOM 2252 N N . THR A 1 282 ? 0.801 9.377 5.721 1.00 98.06 282 THR A N 1
ATOM 2253 C CA . THR A 1 282 ? 2.153 8.798 5.843 1.00 98.06 282 THR A CA 1
ATOM 2254 C C . THR A 1 282 ? 2.553 8.017 4.586 1.00 98.06 282 THR A C 1
ATOM 2256 O O . THR A 1 282 ? 1.717 7.701 3.742 1.00 98.06 282 THR A O 1
ATOM 2259 N N . SER A 1 283 ? 3.835 7.675 4.426 1.00 94.88 283 SER A N 1
ATOM 2260 C CA . SER A 1 283 ? 4.271 6.790 3.329 1.00 94.88 283 SER A CA 1
ATOM 2261 C C . SER A 1 283 ? 3.551 5.433 3.361 1.00 94.88 283 SER A C 1
ATOM 2263 O O . SER A 1 283 ? 3.192 4.892 2.313 1.00 94.88 283 SER A O 1
ATOM 2265 N N . HIS A 1 284 ? 3.275 4.921 4.563 1.00 96.44 284 HIS A N 1
ATOM 2266 C CA . HIS A 1 284 ? 2.598 3.650 4.780 1.00 96.44 284 HIS A CA 1
ATOM 2267 C C . HIS A 1 284 ? 1.127 3.712 4.364 1.00 96.44 284 HIS A C 1
ATOM 2269 O O . HIS A 1 284 ? 0.710 2.895 3.549 1.00 96.44 284 HIS A O 1
ATOM 2275 N N . GLY A 1 285 ? 0.366 4.700 4.835 1.00 98.00 285 GLY A N 1
ATOM 2276 C CA . GLY A 1 285 ? -1.025 4.875 4.409 1.00 98.00 285 GLY A CA 1
ATOM 2277 C C . GLY A 1 285 ? -1.149 5.235 2.925 1.00 98.00 285 GLY A C 1
ATOM 2278 O O . GLY A 1 285 ? -1.925 4.622 2.191 1.00 98.00 285 GLY A O 1
ATOM 2279 N N . ALA A 1 286 ? -0.313 6.158 2.444 1.00 96.88 286 ALA A N 1
ATOM 2280 C CA . ALA A 1 286 ? -0.396 6.656 1.077 1.00 96.88 286 ALA A CA 1
ATOM 2281 C C . ALA A 1 286 ? -0.079 5.573 0.042 1.00 96.88 286 ALA A C 1
ATOM 2283 O O . ALA A 1 286 ? -0.679 5.576 -1.026 1.00 96.88 286 ALA A O 1
ATOM 2284 N N . GLY A 1 287 ? 0.823 4.631 0.339 1.00 95.88 287 GLY A N 1
ATOM 2285 C CA . GLY A 1 287 ? 1.088 3.504 -0.559 1.00 95.88 287 GLY A CA 1
ATOM 2286 C C . GLY A 1 287 ? -0.154 2.640 -0.814 1.00 95.88 287 GLY A C 1
ATOM 2287 O O . GLY A 1 287 ? -0.373 2.213 -1.944 1.00 95.88 287 GLY A O 1
ATOM 2288 N N . ILE A 1 288 ? -0.992 2.436 0.208 1.00 98.38 288 ILE A N 1
ATOM 2289 C CA . ILE A 1 288 ? -2.260 1.697 0.084 1.00 98.38 288 ILE A CA 1
ATOM 2290 C C . ILE A 1 288 ? -3.289 2.546 -0.667 1.00 98.38 288 ILE A C 1
ATOM 2292 O O . ILE A 1 288 ? -3.953 2.050 -1.573 1.00 98.38 288 ILE A O 1
ATOM 2296 N N . ALA A 1 289 ? -3.391 3.839 -0.347 1.00 98.12 289 ALA A N 1
ATOM 2297 C CA . ALA A 1 289 ? -4.288 4.739 -1.067 1.00 98.12 289 ALA A CA 1
ATOM 2298 C C . ALA A 1 289 ? -3.962 4.780 -2.567 1.00 98.12 289 ALA A C 1
ATOM 2300 O O . ALA A 1 289 ? -4.860 4.650 -3.391 1.00 98.12 289 ALA A O 1
ATOM 2301 N N . TRP A 1 290 ? -2.682 4.898 -2.929 1.00 97.12 290 TRP A N 1
ATOM 2302 C CA . TRP A 1 290 ? -2.254 4.919 -4.325 1.00 97.12 290 TRP A CA 1
ATOM 2303 C C . TRP A 1 290 ? -2.507 3.595 -5.045 1.00 97.12 290 TRP A C 1
ATOM 2305 O O . TRP A 1 290 ? -2.950 3.637 -6.185 1.00 97.12 290 TRP A O 1
ATOM 2315 N N . LEU A 1 291 ? -2.345 2.441 -4.388 1.00 97.94 291 LEU A N 1
ATOM 2316 C CA . LEU A 1 291 ? -2.772 1.154 -4.957 1.00 97.94 291 LEU A CA 1
ATOM 2317 C C . LEU A 1 291 ? -4.249 1.210 -5.393 1.00 97.94 291 LEU A C 1
ATOM 2319 O O . LEU A 1 291 ? -4.585 0.886 -6.529 1.00 97.94 291 LEU A O 1
ATOM 2323 N N . LEU A 1 292 ? -5.130 1.691 -4.514 1.00 98.25 292 LEU A N 1
ATOM 2324 C CA . LEU A 1 292 ? -6.567 1.768 -4.793 1.00 98.25 292 LEU A CA 1
ATOM 2325 C C . LEU A 1 292 ? -6.924 2.855 -5.819 1.00 98.25 292 LEU A C 1
ATOM 2327 O O . LEU A 1 292 ? -7.817 2.658 -6.639 1.00 98.25 292 LEU A O 1
ATOM 2331 N N . ILE A 1 293 ? -6.245 4.004 -5.783 1.00 96.69 293 ILE A N 1
ATOM 2332 C CA . ILE A 1 293 ? -6.501 5.132 -6.691 1.00 96.69 293 ILE A CA 1
ATOM 2333 C C . ILE A 1 293 ? -6.031 4.813 -8.114 1.00 96.69 293 ILE A C 1
ATOM 2335 O O . ILE A 1 293 ? -6.746 5.108 -9.071 1.00 96.69 293 ILE A O 1
ATOM 2339 N N . GLN A 1 294 ? -4.844 4.223 -8.261 1.00 95.38 294 GLN A N 1
ATOM 2340 C CA . GLN A 1 294 ? -4.185 4.062 -9.558 1.00 95.38 294 GLN A CA 1
ATOM 2341 C C . GLN A 1 294 ? -4.647 2.820 -10.334 1.00 95.38 294 GLN A C 1
ATOM 2343 O O . GLN A 1 294 ? -4.450 2.759 -11.549 1.00 95.38 294 GLN A O 1
ATOM 2348 N N . HIS A 1 295 ? -5.280 1.853 -9.661 1.00 96.50 295 HIS A N 1
ATOM 2349 C CA . HIS A 1 295 ? -5.689 0.572 -10.252 1.00 96.50 295 HIS A CA 1
ATOM 2350 C C . HIS A 1 295 ? -7.198 0.299 -10.136 1.00 96.50 295 HIS A C 1
ATOM 2352 O O . HIS A 1 295 ? -7.637 -0.853 -10.126 1.00 96.50 295 HIS A O 1
ATOM 2358 N N . LYS A 1 296 ? -8.019 1.360 -10.098 1.00 94.94 296 LYS A N 1
ATOM 2359 C CA . LYS A 1 296 ? -9.493 1.290 -9.988 1.00 94.94 296 LYS A CA 1
ATOM 2360 C C . LYS A 1 296 ? -10.154 0.362 -11.006 1.00 94.94 296 LYS A C 1
ATOM 2362 O O . LYS A 1 296 ? -11.141 -0.286 -10.681 1.00 94.94 296 LYS A O 1
ATOM 2367 N N . HIS A 1 297 ? -9.623 0.275 -12.226 1.00 94.25 297 HIS A N 1
ATOM 2368 C CA . HIS A 1 297 ? -10.184 -0.598 -13.261 1.00 94.25 297 HIS A CA 1
ATOM 2369 C C . HIS A 1 297 ? -10.224 -2.070 -12.812 1.00 94.25 297 HIS A C 1
ATOM 2371 O O . HIS A 1 297 ? -11.234 -2.750 -12.982 1.00 94.25 297 HIS A O 1
ATOM 2377 N N . ALA A 1 298 ? -9.144 -2.542 -12.188 1.00 96.19 298 ALA A N 1
ATOM 2378 C CA . ALA A 1 298 ? -9.028 -3.914 -11.710 1.00 96.19 298 ALA A CA 1
ATOM 2379 C C . ALA A 1 298 ? -9.587 -4.096 -10.290 1.00 96.19 298 ALA A C 1
ATOM 2381 O O . ALA A 1 298 ? -10.223 -5.106 -10.006 1.00 96.19 298 ALA A O 1
ATOM 2382 N N . LEU A 1 299 ? -9.379 -3.118 -9.402 1.00 97.50 299 LEU A N 1
ATOM 2383 C CA . LEU A 1 299 ? -9.750 -3.223 -7.985 1.00 97.50 299 LEU A CA 1
ATOM 2384 C C . LEU A 1 299 ? -11.179 -2.751 -7.681 1.00 97.50 299 LEU A C 1
ATOM 2386 O O . LEU A 1 299 ? -11.688 -3.004 -6.591 1.00 97.50 299 LEU A O 1
ATOM 2390 N N . GLY A 1 300 ? -11.839 -2.089 -8.631 1.00 96.75 300 GLY A N 1
ATOM 2391 C CA . GLY A 1 300 ? -13.079 -1.355 -8.397 1.00 96.75 300 GLY A CA 1
ATOM 2392 C C . GLY A 1 300 ? -12.840 -0.016 -7.694 1.00 96.75 300 GLY A C 1
ATOM 2393 O O . GLY A 1 300 ? -11.730 0.309 -7.261 1.00 96.75 300 GLY A O 1
ATOM 2394 N N . THR A 1 301 ? -13.899 0.782 -7.573 1.00 97.50 301 THR A N 1
ATOM 2395 C CA . THR A 1 301 ? -13.848 2.026 -6.799 1.00 97.50 301 THR A CA 1
ATOM 2396 C C . THR A 1 301 ? -13.920 1.691 -5.313 1.00 97.50 301 THR A C 1
ATOM 2398 O O . THR A 1 301 ? -14.934 1.194 -4.825 1.00 97.50 301 THR A O 1
ATOM 2401 N N . LYS A 1 302 ? -12.824 1.950 -4.598 1.00 97.69 302 LYS A N 1
ATOM 2402 C CA . LYS A 1 302 ? -12.663 1.622 -3.181 1.00 97.69 302 LYS A CA 1
ATOM 2403 C C . LYS A 1 302 ? -12.404 2.862 -2.346 1.00 97.69 302 LYS A C 1
ATOM 2405 O O . LYS A 1 302 ? -11.714 3.779 -2.781 1.00 97.69 302 LYS A O 1
ATOM 2410 N N . THR A 1 303 ? -12.848 2.823 -1.100 1.00 98.12 303 THR A N 1
ATOM 2411 C CA . THR A 1 303 ? -12.479 3.790 -0.071 1.00 98.12 303 THR A CA 1
ATOM 2412 C C . THR A 1 303 ? -11.818 3.113 1.122 1.00 98.12 303 THR A C 1
ATOM 2414 O O . THR A 1 303 ? -11.903 1.897 1.298 1.00 98.12 303 THR A O 1
ATOM 2417 N N . ILE A 1 304 ? -11.143 3.906 1.947 1.00 98.62 304 ILE A N 1
ATOM 2418 C CA . ILE A 1 304 ? -10.579 3.460 3.219 1.00 98.62 304 ILE A CA 1
ATOM 2419 C C . ILE A 1 304 ? -11.465 4.052 4.309 1.00 98.62 304 ILE A C 1
ATOM 2421 O O . ILE A 1 304 ? -11.672 5.260 4.359 1.00 98.62 304 ILE A O 1
ATOM 2425 N N . ALA A 1 305 ? -12.035 3.201 5.156 1.00 98.31 305 ALA A N 1
ATOM 2426 C CA . ALA A 1 305 ? -12.997 3.635 6.167 1.00 98.31 305 ALA A CA 1
ATOM 2427 C C . ALA A 1 305 ? -12.311 4.107 7.455 1.00 98.31 305 ALA A C 1
ATOM 2429 O O . ALA A 1 305 ? -12.722 5.089 8.073 1.00 98.31 305 ALA A O 1
ATOM 2430 N N . GLU A 1 306 ? -11.266 3.392 7.859 1.00 98.62 306 GLU A N 1
ATOM 2431 C CA . GLU A 1 306 ? -10.615 3.552 9.154 1.00 98.62 306 GLU A CA 1
ATOM 2432 C C . GLU A 1 306 ? -9.215 2.937 9.140 1.00 98.62 306 GLU A C 1
ATOM 2434 O O . GLU A 1 306 ? -8.873 2.134 8.262 1.00 98.62 306 GLU A O 1
ATOM 2439 N N . VAL A 1 307 ? -8.431 3.301 10.151 1.00 98.62 307 VAL A N 1
ATOM 2440 C CA . VAL A 1 307 ? -7.155 2.677 10.479 1.00 98.62 307 VAL A CA 1
ATOM 2441 C C . VAL A 1 307 ? -7.143 2.263 11.946 1.00 98.62 307 VAL A C 1
ATOM 2443 O O . VAL A 1 307 ? -7.458 3.064 12.821 1.00 98.62 307 VAL A O 1
ATOM 2446 N N . ALA A 1 308 ? -6.777 1.013 12.221 1.00 97.38 308 ALA A N 1
ATOM 2447 C CA . ALA A 1 308 ? -6.473 0.553 13.571 1.00 97.38 308 ALA A CA 1
ATOM 2448 C C . ALA A 1 308 ? -4.961 0.598 13.818 1.00 97.38 308 ALA A C 1
ATOM 2450 O O . ALA A 1 308 ? -4.197 0.207 12.939 1.00 97.38 308 ALA A O 1
ATOM 2451 N N . VAL A 1 309 ? -4.551 1.031 15.009 1.00 97.44 309 VAL A N 1
ATOM 2452 C CA . VAL A 1 309 ? -3.160 1.187 15.453 1.00 97.44 309 VAL A CA 1
ATOM 2453 C C . VAL A 1 309 ? -2.919 0.326 16.688 1.00 97.44 309 VAL A C 1
ATOM 2455 O O . VAL A 1 309 ? -3.697 0.388 17.644 1.00 97.44 309 VAL A O 1
ATOM 2458 N N . TRP A 1 310 ? -1.833 -0.446 16.692 1.00 95.69 310 TRP A N 1
ATOM 2459 C CA . TRP A 1 310 ? -1.387 -1.204 17.865 1.00 95.69 310 TRP A CA 1
ATOM 2460 C C . TRP A 1 310 ? 0.123 -1.462 17.845 1.00 95.69 310 TRP A C 1
ATOM 2462 O O . TRP A 1 310 ? 0.809 -1.142 16.873 1.00 95.69 310 TRP A O 1
ATOM 2472 N N . LYS A 1 311 ? 0.627 -2.069 18.922 1.00 93.44 311 LYS A N 1
ATOM 2473 C CA . LYS A 1 311 ? 1.910 -2.783 18.958 1.00 93.44 311 LYS A CA 1
ATOM 2474 C C . LYS A 1 311 ? 1.673 -4.237 19.351 1.00 93.44 311 LYS A C 1
ATOM 2476 O O . LYS A 1 311 ? 0.829 -4.523 20.204 1.00 93.44 311 LYS A O 1
ATOM 2481 N N . ASP A 1 312 ? 2.395 -5.158 18.722 1.00 88.56 312 ASP A N 1
ATOM 2482 C CA . ASP A 1 312 ? 2.382 -6.561 19.141 1.00 88.56 312 ASP A CA 1
ATOM 2483 C C . ASP A 1 312 ? 3.142 -6.738 20.465 1.00 88.56 312 ASP A C 1
ATOM 2485 O O . ASP A 1 312 ? 4.036 -5.960 20.805 1.00 88.56 312 ASP A O 1
ATOM 2489 N N . VAL A 1 313 ? 2.778 -7.766 21.236 1.00 84.06 313 VAL A N 1
ATOM 2490 C CA . VAL A 1 313 ? 3.396 -8.042 22.543 1.00 84.06 313 VAL A CA 1
ATOM 2491 C C . VAL A 1 313 ? 4.903 -8.254 22.375 1.00 84.06 313 VAL A C 1
ATOM 2493 O O . VAL A 1 313 ? 5.330 -9.078 21.574 1.00 84.06 313 VAL A O 1
ATOM 2496 N N . GLY A 1 314 ? 5.705 -7.507 23.138 1.00 82.69 314 GLY A N 1
ATOM 2497 C CA . GLY A 1 314 ? 7.170 -7.570 23.074 1.00 82.69 314 GLY A CA 1
ATOM 2498 C C . GLY A 1 314 ? 7.794 -6.846 21.875 1.00 82.69 314 GLY A C 1
ATOM 2499 O O . GLY A 1 314 ? 9.017 -6.798 21.778 1.00 82.69 314 GLY A O 1
ATOM 2500 N N . SER A 1 315 ? 6.989 -6.248 20.991 1.00 87.12 315 SER A N 1
ATOM 2501 C CA . SER A 1 315 ? 7.472 -5.458 19.859 1.00 87.12 315 SER A CA 1
ATOM 2502 C C . SER A 1 315 ? 7.431 -3.959 20.176 1.00 87.12 315 SER A C 1
ATOM 2504 O O . SER A 1 315 ? 6.390 -3.441 20.590 1.00 87.12 315 SER A O 1
ATOM 2506 N N . PRO A 1 316 ? 8.524 -3.207 19.945 1.00 89.44 316 PRO A N 1
ATOM 2507 C CA . PRO A 1 316 ? 8.494 -1.752 20.045 1.00 89.44 316 PRO A CA 1
ATOM 2508 C C . PRO A 1 316 ? 7.845 -1.091 18.818 1.00 89.44 316 PRO A C 1
ATOM 2510 O O . PRO A 1 316 ? 7.585 0.117 18.852 1.00 89.44 316 PRO A O 1
ATOM 2513 N N . PHE A 1 317 ? 7.593 -1.852 17.748 1.00 92.94 317 PHE A N 1
ATOM 2514 C CA . PHE A 1 317 ? 7.175 -1.345 16.444 1.00 92.94 317 PHE A CA 1
ATOM 2515 C C . PHE A 1 317 ? 5.657 -1.214 16.330 1.00 92.94 317 PHE A C 1
ATOM 2517 O O . PHE A 1 317 ? 4.905 -2.068 16.797 1.00 92.94 317 PHE A O 1
ATOM 2524 N N . TYR A 1 318 ? 5.217 -0.137 15.676 1.00 95.44 318 TYR A N 1
ATOM 2525 C CA . TYR A 1 318 ? 3.811 0.073 15.347 1.00 95.44 318 TYR A CA 1
ATOM 2526 C C . TYR A 1 318 ? 3.340 -0.860 14.234 1.00 95.44 318 TYR A C 1
ATOM 2528 O O . TYR A 1 318 ? 4.066 -1.127 13.274 1.00 95.44 318 TYR A O 1
ATOM 2536 N N . CYS A 1 319 ? 2.078 -1.255 14.337 1.00 95.19 319 CYS A N 1
ATOM 2537 C CA . CYS A 1 319 ? 1.333 -1.967 13.317 1.00 95.19 319 CYS A CA 1
ATOM 2538 C C . CYS A 1 319 ? 0.051 -1.190 12.980 1.00 95.19 319 CYS A C 1
ATOM 2540 O O . CYS A 1 319 ? -0.541 -0.539 13.847 1.00 95.19 319 CYS A O 1
ATOM 2542 N N . LEU A 1 320 ? -0.368 -1.253 11.714 1.00 96.88 320 LEU A N 1
ATOM 2543 C CA . LEU A 1 320 ? -1.577 -0.607 11.205 1.00 96.88 320 LEU A CA 1
ATOM 2544 C C . LEU A 1 320 ? -2.460 -1.602 10.451 1.00 96.88 320 LEU A C 1
ATOM 2546 O O . LEU A 1 320 ? -1.958 -2.472 9.741 1.00 96.88 320 LEU A O 1
ATOM 2550 N N . ARG A 1 321 ? -3.778 -1.414 10.532 1.00 97.25 321 ARG A N 1
ATOM 2551 C CA . ARG A 1 321 ? -4.784 -2.117 9.722 1.00 97.25 321 ARG A CA 1
ATOM 2552 C C . ARG A 1 321 ? -5.684 -1.086 9.072 1.00 97.25 321 ARG A C 1
ATOM 2554 O O . ARG A 1 321 ? -6.429 -0.415 9.777 1.00 97.25 321 ARG A O 1
ATOM 2561 N N . PHE A 1 322 ? -5.668 -1.016 7.751 1.00 98.44 322 PHE A N 1
ATOM 2562 C CA . PHE A 1 322 ? -6.571 -0.181 6.969 1.00 98.44 322 PHE A CA 1
ATOM 2563 C C . PHE A 1 322 ? -7.756 -1.015 6.487 1.00 98.44 322 PHE A C 1
ATOM 2565 O O . PHE A 1 322 ? -7.572 -1.992 5.758 1.00 98.44 322 PHE A O 1
ATOM 2572 N N . THR A 1 323 ? -8.966 -0.621 6.883 1.00 98.50 323 THR A N 1
ATOM 2573 C CA . THR A 1 323 ? -10.208 -1.270 6.441 1.00 98.50 323 THR A CA 1
ATOM 2574 C C . THR A 1 323 ? -10.656 -0.652 5.118 1.00 98.50 323 THR A C 1
ATOM 2576 O O . THR A 1 323 ? -10.934 0.548 5.055 1.00 98.50 323 THR A O 1
ATOM 2579 N N . ILE A 1 324 ? -10.750 -1.470 4.072 1.00 98.50 324 ILE A N 1
ATOM 2580 C CA . ILE A 1 324 ? -11.104 -1.075 2.705 1.00 98.50 324 ILE A CA 1
ATOM 2581 C C . ILE A 1 324 ? -12.557 -1.478 2.431 1.00 98.50 324 ILE A C 1
ATOM 2583 O O . ILE A 1 324 ? -12.988 -2.580 2.772 1.00 98.50 324 ILE A O 1
ATOM 2587 N N . LYS A 1 325 ? -13.323 -0.578 1.815 1.00 97.31 325 LYS A N 1
ATOM 2588 C CA . LYS A 1 325 ? -14.726 -0.793 1.436 1.00 97.31 325 LYS A CA 1
ATOM 2589 C C . LYS A 1 325 ? -14.945 -0.396 -0.018 1.00 97.31 325 LYS A C 1
ATOM 2591 O O . LYS A 1 325 ? -14.168 0.384 -0.565 1.00 97.31 325 LYS A O 1
ATOM 2596 N N . ASP A 1 326 ? -16.000 -0.916 -0.631 1.00 96.81 326 ASP A N 1
ATOM 2597 C CA . ASP A 1 326 ? -16.545 -0.312 -1.849 1.00 96.81 326 ASP A CA 1
ATOM 2598 C C . ASP A 1 326 ? -16.999 1.123 -1.548 1.00 96.81 326 ASP A C 1
ATOM 2600 O O . ASP A 1 326 ? -17.464 1.402 -0.437 1.00 96.81 326 ASP A O 1
ATOM 2604 N N . ALA A 1 327 ? -16.756 2.028 -2.496 1.00 89.44 327 ALA A N 1
ATOM 2605 C CA . ALA A 1 327 ? -17.040 3.454 -2.345 1.00 89.44 327 ALA A CA 1
ATOM 2606 C C . ALA A 1 327 ? -18.475 3.839 -2.706 1.00 89.44 327 ALA A C 1
ATOM 2608 O O . ALA A 1 327 ? -19.052 3.190 -3.609 1.00 89.44 327 ALA A O 1
#

pLDDT: mean 84.59, std 20.73, range [29.86, 98.81]

Organism: NCBI:txid1216348

Foldseek 3Di:
DDDDDDDDDDDDDDDDDDDDDDDPPPPPPPPDPPPPPPVVLVLLLPLVVLDDDFDLDLVSLLVLLVVLLCQLQDDQCVNCVVSVNRGLAHPQDDPVVCVQQQKDKWKAAPVQCDIPVHDGGDDAPDPPDDCQCVPPVQHDDRRQKMKMKIFSQGFHALDVPHDTWGTLRWIWIWIDRQVRLEIEGGDGGFSVRSCVVVVDTDHTSPGALLSVVLVVLVVSCVVVVHQLLSRWKYKYPQDPDPSLVVSQCVLCVVVVHNDFAAPVPWDKDFSVDSSFSSNLSDPVNVSVSSSSSRPCVRNPRKGWTIKTWHAYVPRPGIMIMTTMDHD

Radius of gyration: 28.93 Å; Cα contacts (8 Å, |Δi|>4): 610; chains: 1; bounding box: 73×73×95 Å

Sequence (327 aa):
MLNNISPFRPRSLCWLLLLTQVILIGAYATPAAKAVVDHDILKRQGHRTLYRKFPETYLGRVEKGRYLLGFLSQGSEEAQKHNGGVSVSSPYQDYSDLERWGWSQSASRYPFDSNLFGDAPIEPNFYGNWAVFKDPVLPVVKTDNIAFSSLNDMPFQESRGGPLVEPSNAIYENIINPTYGAIIYDSNWSPQHMVTDRNKGNIPHLNALSDIVFFQWLQACQLDKVDPKKLKVAYRLTIITRSTWDTIDLALKNANHELAPGWENRKVFTMKEDEGAAILGTSHGAGIAWLLIQHKHALGTKTIAEVAVWKDVGSPFYCLRFTIKDA

Mean predicted aligned error: 9.74 Å

Nearest PDB structures (foldseek):
  8j1j-assembly1_B  TM=5.398E-01  e=2.094E+00  Sulfoacidibacillus thermotolerans
  8j12-assembly1_B  TM=5.846E-01  e=3.502E+00  Sulfoacidibacillus thermotolerans
  8j3r-assembly1_A  TM=5.241E-01  e=4.935E+00  Sulfoacidibacillus thermotolerans
  8j3r-assembly1_B  TM=2.990E-01  e=2.094E+00  Sulfoacidibacillus thermotolerans
  7wju-assembly1_A  TM=2.965E-01  e=2.950E+00  Sulfo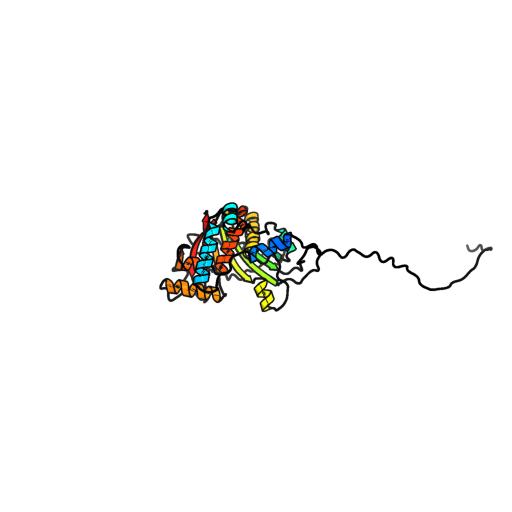acidibacillus thermotolerans

Secondary structure (DSSP, 8-state):
--------------------------------------HHHHHHHHHHHTSPP--SSHHHHHHHHHHHHHHHTS-HHHHHHHTTT---S-S--STHHHHHTTEEEEEEETT--SBTTSS-----S--S--GGGG-SSS---GGG-EEEEEEE-S-EESSTTS-EE-----EEEEEEETTTTEEEEEEEE-HHHHHHHHT-S---S---HHHHHHHHHHHHHHHHT--GGG--EEEEEEE--HHHHHHHHHHHHHTT-SSPPBGGGPEEEETTSHHHHHHHHSHHHHHHHHHHHHTHHHH-SEEEEEEEEEE-TT--SEEEEEEEEE-